Protein AF-A0AAN9ADZ7-F1 (afdb_monomer)

Nearest PDB structures (foldseek):
  4kmo-assembly1_B  TM=9.145E-01  e=1.854E-11  Thermochaetoides thermophila DSM 1495
  8dit-assembly1_B  TM=8.533E-01  e=4.816E-12  Thermochaetoides thermophila
  5buz-assembly2_E  TM=8.834E-01  e=2.121E-11  Thermochaetoides thermophila DSM 1495
  7zu0-assembly1_B  TM=8.297E-01  e=1.674E-06  Saccharomyces cerevisiae
  8qx8-assembly1_B  TM=7.585E-01  e=9.127E-05  Saccharomyces cerevisiae

Secondary structure (DSSP, 8-state):
-PPPPSS-HHHHHHHHHHHHTT-TT--HHHHHHHHHHTT-HHHHHHHHTT-S-HHHHHHHHHHTT-HHHHHHHHHHH--HHHHHHHHHHHHHHS-HHHHHHHHHT-HHHHHHHHHHHHHH-HHHHHHHHHHTT-HHHHHHHHHHHHTT---HHHHHHHHHHHHHHHHHTT-HHHHHHHHHHHHHHHHHHHHHHHHSS--TT--HHHHHHHHHHTT-HHHHHHHHHHTT--HHHHHHHHHHHHHHTT-HHHHHHHTT-S--SS---

Radius of gyration: 32.36 Å; Cα contacts (8 Å, |Δi|>4): 236; chains: 1; bounding box: 69×39×94 Å

Organism: Halocaridina rubra (NCBI:txid373956)

Mean predicted aligned error: 7.52 Å

InterPro domains:
  IPR006925 Vps16, C-terminal [PF04840] (26-265)
  IPR016534 Vacuolar protein sorting-associated protein 16 [PTHR12811] (5-265)
  IPR038132 Vps16, C-terminal domain superfamily [G3DSA:1.10.150.780] (146-244)

pLDDT: mean 91.11, std 7.46, range [36.72, 98.06]

Structure (mmCIF, N/CA/C/O backbone):
data_AF-A0AAN9ADZ7-F1
#
_entry.id   AF-A0AAN9ADZ7-F1
#
loop_
_atom_site.group_PDB
_atom_site.id
_atom_site.type_symbol
_atom_site.label_atom_id
_atom_site.label_alt_id
_atom_site.label_comp_id
_atom_site.label_asym_id
_atom_site.label_entity_id
_atom_site.label_seq_id
_atom_site.pdbx_PDB_ins_code
_atom_site.Cartn_x
_atom_site.Cartn_y
_atom_site.Cartn_z
_atom_site.occupancy
_atom_site.B_iso_or_equiv
_atom_site.auth_seq_id
_atom_site.auth_comp_id
_atom_site.auth_asym_id
_atom_site.auth_atom_id
_atom_site.pdbx_PDB_model_num
ATOM 1 N N . VAL A 1 1 ? -38.048 9.616 51.317 1.00 36.72 1 VAL A N 1
ATOM 2 C CA . VAL A 1 1 ? -36.624 9.532 50.920 1.00 36.72 1 VAL A CA 1
ATOM 3 C C . VAL A 1 1 ? -36.259 8.059 50.880 1.00 36.72 1 VAL A C 1
ATOM 5 O O . VAL A 1 1 ? -36.193 7.440 51.933 1.00 36.72 1 VAL A O 1
ATOM 8 N N . LEU A 1 2 ? -36.177 7.458 49.689 1.00 42.28 2 LEU A N 1
ATOM 9 C CA . LEU A 1 2 ? -35.734 6.067 49.550 1.00 42.28 2 LEU A CA 1
ATOM 10 C C . LEU A 1 2 ? -34.272 6.009 50.003 1.00 42.28 2 LEU A C 1
ATOM 12 O O . LEU A 1 2 ? -33.444 6.740 49.464 1.00 42.28 2 LEU A O 1
ATOM 16 N N . GLN A 1 3 ? -33.982 5.212 51.034 1.00 43.50 3 GLN A N 1
ATOM 17 C CA . GLN A 1 3 ? -32.617 5.010 51.516 1.00 43.50 3 GLN A CA 1
ATOM 18 C C . GLN A 1 3 ? -31.732 4.565 50.339 1.00 43.50 3 GLN A C 1
ATOM 20 O O . GLN A 1 3 ? -32.110 3.620 49.638 1.00 43.50 3 GLN A O 1
ATOM 25 N N . PRO A 1 4 ? -30.574 5.205 50.095 1.00 53.62 4 PRO A N 1
ATOM 26 C CA . PRO A 1 4 ? -29.613 4.665 49.151 1.00 53.62 4 PRO A CA 1
ATOM 27 C C . PRO A 1 4 ? -29.191 3.286 49.665 1.00 53.62 4 PRO A C 1
ATOM 29 O O . PRO A 1 4 ? -28.710 3.143 50.788 1.00 53.62 4 PRO A O 1
ATOM 32 N N . SER A 1 5 ? -29.451 2.256 48.862 1.00 57.94 5 SER A N 1
ATOM 33 C CA . SER A 1 5 ? -29.035 0.884 49.146 1.00 57.94 5 SER A CA 1
ATOM 34 C C . SER A 1 5 ? -27.545 0.860 49.508 1.00 57.94 5 SER A C 1
ATOM 36 O O . SER A 1 5 ? -26.724 1.266 48.693 1.00 57.94 5 SER A O 1
ATOM 38 N N . GLN A 1 6 ? -27.194 0.334 50.688 1.00 67.31 6 GLN A N 1
ATOM 39 C CA . GLN A 1 6 ? -25.802 0.137 51.141 1.00 67.31 6 GLN A CA 1
ATOM 40 C C . GLN A 1 6 ? -25.006 -0.867 50.282 1.00 67.31 6 GLN A C 1
ATOM 42 O O . GLN A 1 6 ? -23.801 -1.019 50.466 1.00 67.31 6 GLN A O 1
ATOM 47 N N . LYS A 1 7 ? -25.669 -1.577 49.362 1.00 78.25 7 LYS A N 1
ATOM 48 C CA . LYS A 1 7 ? -25.043 -2.555 48.463 1.00 78.25 7 LYS A CA 1
ATOM 49 C C . LYS A 1 7 ? -24.324 -1.874 47.301 1.00 78.25 7 LYS A C 1
ATOM 51 O O . LYS A 1 7 ? -24.859 -0.933 46.709 1.00 78.25 7 LYS A O 1
ATOM 56 N N . THR A 1 8 ? -23.160 -2.405 46.930 1.00 87.31 8 THR A N 1
ATOM 57 C CA . THR A 1 8 ? -22.392 -1.923 45.773 1.00 87.31 8 THR A CA 1
ATOM 58 C C . THR A 1 8 ? -23.125 -2.200 44.458 1.00 87.31 8 THR A C 1
ATOM 60 O O . THR A 1 8 ? -23.930 -3.130 44.357 1.00 87.31 8 THR A O 1
ATOM 63 N N . ASP A 1 9 ? -22.833 -1.412 43.421 1.00 87.75 9 ASP A N 1
ATOM 64 C CA . ASP A 1 9 ? -23.416 -1.582 42.082 1.00 87.75 9 ASP A CA 1
ATOM 65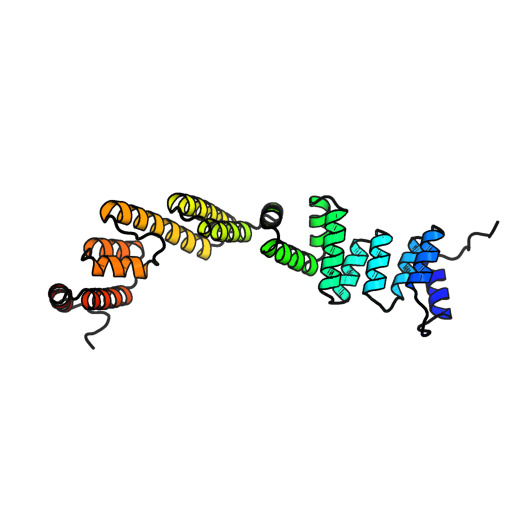 C C . ASP A 1 9 ? -23.181 -3.001 41.529 1.00 87.75 9 ASP A C 1
ATOM 67 O O . ASP A 1 9 ? -24.075 -3.597 40.933 1.00 87.75 9 ASP A O 1
ATOM 71 N N . GLU A 1 10 ? -22.022 -3.601 41.811 1.00 88.12 10 GLU A N 1
ATOM 72 C CA . GLU A 1 10 ? -21.712 -4.981 41.419 1.00 88.12 10 GLU A CA 1
ATOM 73 C C . GLU A 1 10 ? -22.562 -6.024 42.149 1.00 88.12 10 GLU A C 1
ATOM 75 O O . GLU A 1 10 ? -23.012 -6.993 41.535 1.00 88.12 10 GLU A O 1
ATOM 80 N N . GLN A 1 11 ? -22.804 -5.842 43.450 1.00 89.56 11 GLN A N 1
ATOM 81 C CA . GLN A 1 11 ? -23.669 -6.740 44.220 1.00 89.56 11 GLN A CA 1
ATOM 82 C C . GLN A 1 11 ? -25.102 -6.688 43.696 1.00 89.56 11 GLN A C 1
ATOM 84 O O . GLN A 1 11 ? -25.744 -7.722 43.535 1.00 89.56 11 GLN A O 1
ATOM 89 N N . ILE A 1 12 ? -25.585 -5.489 43.373 1.00 90.12 12 ILE A N 1
ATOM 90 C CA . ILE A 1 12 ? -26.930 -5.296 42.832 1.00 90.12 12 ILE A CA 1
ATOM 91 C C . ILE A 1 12 ? -27.044 -5.917 41.440 1.00 90.12 12 ILE A C 1
ATOM 93 O O . ILE A 1 12 ? -28.019 -6.618 41.177 1.00 90.12 12 ILE A O 1
ATOM 97 N N . ALA A 1 13 ? -26.045 -5.737 40.572 1.00 90.31 13 ALA A N 1
ATOM 98 C CA . ALA A 1 13 ? -26.021 -6.376 39.258 1.00 90.31 13 ALA A CA 1
ATOM 99 C C . ALA A 1 13 ? -26.055 -7.911 39.371 1.00 90.31 13 ALA A C 1
ATOM 101 O O . ALA A 1 13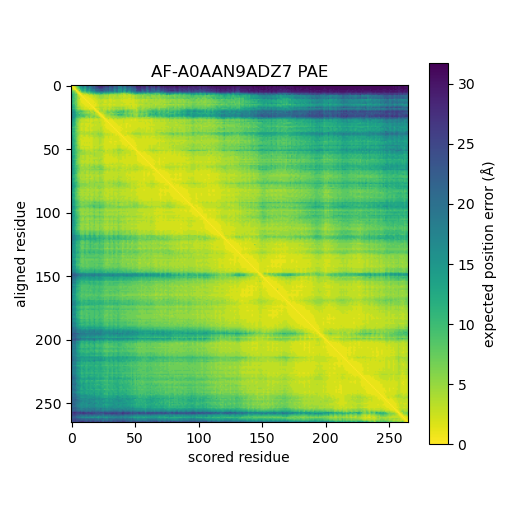 ? -26.828 -8.561 38.669 1.00 90.31 13 ALA A O 1
ATOM 102 N N . LYS A 1 14 ? -25.280 -8.492 40.300 1.00 90.31 14 LYS A N 1
ATOM 103 C CA . LYS A 1 14 ? -25.289 -9.940 40.571 1.00 90.31 14 LYS A CA 1
ATOM 104 C C . LYS A 1 14 ? -26.625 -10.431 41.120 1.00 90.31 14 LYS A C 1
ATOM 106 O O . LYS A 1 14 ? -27.082 -11.488 40.703 1.00 90.31 14 LYS A O 1
ATOM 111 N N . GLU A 1 15 ? -27.267 -9.691 42.022 1.00 91.38 15 GLU A N 1
ATOM 112 C CA . GLU A 1 15 ? -28.588 -10.058 42.551 1.00 91.38 15 GLU A CA 1
ATOM 113 C C . GLU A 1 15 ? -29.677 -9.996 41.478 1.00 91.38 15 GLU A C 1
ATOM 115 O O . GLU A 1 15 ? -30.538 -10.872 41.425 1.00 91.38 15 GLU A O 1
ATOM 120 N N . ILE A 1 16 ? -29.636 -8.978 40.614 1.00 88.88 16 ILE A N 1
ATOM 121 C CA . ILE A 1 16 ? -30.561 -8.852 39.485 1.00 88.88 16 ILE A CA 1
ATOM 122 C C . ILE A 1 16 ? -30.356 -10.024 38.523 1.00 88.88 16 ILE A C 1
ATOM 124 O O . ILE A 1 16 ? -31.322 -10.715 38.208 1.00 88.88 16 ILE A O 1
ATOM 128 N N . ASN A 1 17 ? -29.111 -10.309 38.133 1.00 90.44 17 ASN A N 1
ATOM 129 C CA . ASN A 1 17 ? -28.803 -11.455 37.280 1.00 90.44 17 ASN A CA 1
ATOM 130 C C . ASN A 1 17 ? -29.181 -12.792 37.940 1.00 90.44 17 ASN A C 1
ATOM 132 O O . ASN A 1 17 ? -29.742 -13.661 37.290 1.00 90.44 17 ASN A O 1
ATOM 136 N N . GLY A 1 18 ? -28.959 -12.956 39.246 1.00 89.12 18 GLY A N 1
ATOM 137 C CA . GLY A 1 18 ? -29.349 -14.167 39.972 1.00 89.12 18 GLY A CA 1
ATOM 138 C C . GLY A 1 18 ? -30.863 -14.401 40.005 1.00 89.12 18 GLY A C 1
ATOM 139 O O . GLY A 1 18 ? -31.302 -15.546 40.041 1.00 89.12 18 GLY A O 1
ATOM 140 N N . LYS A 1 19 ? -31.668 -13.331 39.968 1.00 89.19 19 LYS A N 1
ATOM 141 C CA . LYS A 1 19 ? -33.137 -13.416 39.935 1.00 89.19 19 LYS A CA 1
ATOM 142 C C . LYS A 1 19 ? -33.701 -13.579 38.528 1.00 89.19 19 LYS A C 1
ATOM 144 O O . LYS A 1 19 ? -34.692 -14.279 38.361 1.00 89.19 19 LYS A O 1
ATOM 149 N N . LEU A 1 20 ? -33.122 -12.892 37.544 1.00 87.62 20 LEU A N 1
ATOM 150 C CA . LEU A 1 20 ? -33.638 -12.856 36.174 1.00 87.62 20 LEU A CA 1
ATOM 151 C C . LEU A 1 20 ? -33.016 -13.937 35.283 1.00 87.62 20 LEU A C 1
ATOM 153 O O . LEU A 1 20 ? -33.683 -14.442 34.382 1.00 87.62 20 LEU A O 1
ATOM 157 N N . GLY A 1 21 ? -31.764 -14.313 35.537 1.00 84.75 21 GLY A N 1
ATOM 158 C CA . GLY A 1 21 ? -31.017 -15.324 34.795 1.00 84.75 21 GLY A CA 1
ATOM 159 C C . GLY A 1 21 ? -31.087 -15.115 33.282 1.00 84.75 21 GLY A C 1
ATOM 160 O O . GLY A 1 21 ? -30.977 -13.991 32.790 1.00 84.75 21 GLY A O 1
ATOM 161 N N . TYR A 1 22 ? -31.327 -16.214 32.564 1.00 81.25 22 TYR A N 1
ATOM 162 C CA . TYR A 1 22 ? -31.553 -16.254 31.115 1.00 81.25 22 TYR A CA 1
ATOM 163 C C . TYR A 1 22 ? -33.040 -16.396 30.765 1.00 81.25 22 TYR A C 1
ATOM 165 O O . TYR A 1 22 ? -33.403 -17.112 29.832 1.00 81.25 22 TYR A O 1
ATOM 173 N N . THR A 1 23 ? -33.923 -15.769 31.547 1.00 83.62 23 THR A N 1
ATOM 174 C CA . THR A 1 23 ? -35.367 -15.869 31.306 1.00 83.62 23 THR A CA 1
ATOM 175 C C . THR A 1 23 ? -35.714 -15.306 29.917 1.00 83.62 23 THR A C 1
ATOM 177 O O . THR A 1 23 ? -35.376 -14.151 29.632 1.00 83.62 23 THR A O 1
ATOM 180 N N . PRO A 1 24 ? -36.392 -16.079 29.043 1.00 77.75 24 PRO A N 1
ATOM 181 C CA . PRO A 1 24 ? -36.755 -15.629 27.702 1.00 77.75 24 PRO A CA 1
ATOM 182 C C . PRO A 1 24 ? -37.585 -14.340 27.730 1.00 77.75 24 PRO A C 1
ATOM 184 O O . PRO A 1 24 ? -38.531 -14.218 28.505 1.00 77.75 24 PRO A O 1
ATOM 187 N N . GLY A 1 25 ? -37.242 -13.383 26.866 1.00 81.44 25 GLY A N 1
ATOM 188 C CA . GLY A 1 25 ? -37.949 -12.102 26.740 1.00 81.44 25 GLY A CA 1
ATOM 189 C C . GLY A 1 25 ? -37.452 -10.988 27.666 1.00 81.44 25 GLY A C 1
ATOM 190 O O . GLY A 1 25 ? -37.890 -9.849 27.518 1.00 81.44 25 GLY A O 1
ATOM 191 N N . ILE A 1 26 ? -36.518 -11.270 28.579 1.00 83.88 26 ILE A N 1
ATOM 192 C CA . ILE A 1 26 ? -35.887 -10.237 29.404 1.00 83.88 26 ILE A CA 1
ATOM 193 C C . ILE A 1 26 ? -34.694 -9.634 28.661 1.00 83.88 26 ILE A C 1
ATOM 195 O O . ILE A 1 26 ? -33.809 -10.340 28.187 1.00 83.88 26 ILE A O 1
ATOM 199 N N . SER A 1 27 ? -34.681 -8.306 28.579 1.00 89.19 27 SER A N 1
ATOM 200 C CA . SER A 1 27 ? -33.648 -7.505 27.926 1.00 89.19 27 SER A CA 1
ATOM 201 C C . SER A 1 27 ? -32.841 -6.772 28.997 1.00 89.19 27 SER A C 1
ATOM 203 O O . SER A 1 27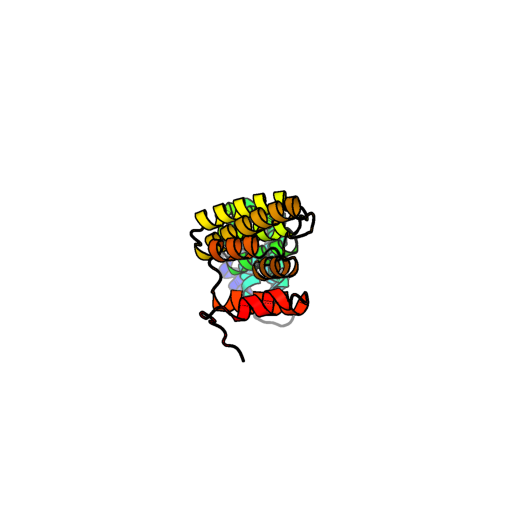 ? -33.353 -5.860 29.655 1.00 89.19 27 SER A O 1
ATOM 205 N N . TYR A 1 28 ? -31.576 -7.156 29.189 1.00 91.81 28 TYR A N 1
ATOM 206 C CA . TYR A 1 28 ? -30.696 -6.482 30.153 1.00 91.81 28 TYR A CA 1
ATOM 207 C C . TYR A 1 28 ? -30.406 -5.042 29.721 1.00 91.81 28 TYR A C 1
ATOM 209 O O . TYR A 1 28 ? -30.188 -4.180 30.572 1.00 91.81 28 TYR A O 1
ATOM 217 N N . THR A 1 29 ? -30.515 -4.753 28.421 1.00 91.44 29 THR A N 1
ATOM 218 C CA . THR A 1 29 ? -30.498 -3.399 27.858 1.00 91.44 29 THR A CA 1
ATOM 219 C C . THR A 1 29 ? -31.530 -2.473 28.501 1.00 91.44 29 THR A C 1
ATOM 221 O O . THR A 1 29 ? -31.191 -1.352 28.877 1.00 91.44 29 THR A O 1
ATOM 224 N N . ASP A 1 30 ? -32.776 -2.915 28.684 1.00 91.00 30 ASP A N 1
ATOM 225 C CA . ASP A 1 30 ? -33.833 -2.058 29.243 1.00 91.00 30 ASP A CA 1
ATOM 226 C C . ASP A 1 30 ? -33.584 -1.746 30.720 1.00 91.00 30 ASP A C 1
ATOM 228 O O . ASP A 1 30 ? -33.782 -0.616 31.181 1.00 91.00 30 ASP A O 1
ATOM 232 N N . ILE A 1 31 ? -33.069 -2.736 31.449 1.00 91.75 31 ILE A N 1
ATOM 233 C CA . ILE A 1 31 ? -32.704 -2.610 32.860 1.00 91.75 31 ILE A CA 1
ATOM 234 C C . ILE A 1 31 ? -31.498 -1.674 33.009 1.00 91.75 31 ILE A C 1
ATOM 236 O O . ILE A 1 31 ? -31.525 -0.769 33.846 1.00 91.75 31 ILE A O 1
ATOM 240 N N . ALA A 1 32 ? -30.473 -1.833 32.166 1.00 92.75 32 ALA A N 1
ATOM 241 C CA . ALA A 1 32 ? -29.299 -0.965 32.136 1.00 92.75 32 ALA A CA 1
ATOM 242 C C . ALA A 1 32 ? -29.679 0.486 31.798 1.00 92.75 32 ALA A C 1
ATOM 244 O O . ALA A 1 32 ? -29.285 1.405 32.513 1.00 92.75 32 ALA A O 1
ATOM 245 N N . ASN A 1 33 ? -30.535 0.701 30.793 1.00 91.25 33 ASN A N 1
ATOM 246 C CA . ASN A 1 33 ? -31.044 2.030 30.438 1.00 91.25 33 ASN A CA 1
ATOM 247 C C . ASN A 1 33 ? -31.821 2.677 31.594 1.00 91.25 33 ASN A C 1
ATOM 249 O O . ASN A 1 33 ? -31.762 3.891 31.797 1.00 91.25 33 ASN A O 1
ATOM 253 N N . ARG A 1 34 ? -32.571 1.886 32.376 1.00 92.38 34 ARG A N 1
ATOM 254 C CA . ARG A 1 34 ? -33.273 2.408 33.554 1.00 92.38 34 ARG A CA 1
ATOM 255 C C . ARG A 1 34 ? -32.308 2.764 34.685 1.00 92.38 34 ARG A C 1
ATOM 257 O O . ARG A 1 34 ? -32.541 3.771 35.352 1.00 92.38 34 ARG A O 1
ATOM 264 N N . ALA A 1 35 ? -31.251 1.977 34.884 1.00 91.75 35 ALA A N 1
ATOM 265 C CA . ALA A 1 35 ? -30.198 2.266 35.857 1.00 91.75 35 ALA A CA 1
ATOM 266 C C . ALA A 1 35 ? -29.434 3.554 35.503 1.00 91.75 35 ALA A C 1
ATOM 268 O O . ALA A 1 35 ? -29.214 4.390 36.379 1.00 91.75 35 ALA A O 1
ATOM 269 N N . ASP A 1 36 ? -29.127 3.758 34.222 1.00 91.88 36 ASP A N 1
ATOM 270 C CA . ASP A 1 36 ? -28.482 4.975 33.722 1.00 91.88 36 ASP A CA 1
ATOM 271 C C . ASP A 1 36 ? -29.354 6.223 33.930 1.00 91.88 36 ASP A C 1
ATOM 273 O O . ASP A 1 36 ? -28.917 7.201 34.534 1.00 91.88 36 ASP A O 1
ATOM 277 N N . ARG A 1 37 ? -30.649 6.153 33.584 1.00 92.38 37 ARG A N 1
ATOM 278 C CA . ARG A 1 37 ? -31.622 7.236 33.857 1.00 92.38 37 ARG A CA 1
ATOM 279 C C . ARG A 1 37 ? -31.784 7.558 35.344 1.00 92.38 37 ARG A C 1
ATOM 281 O O . ARG A 1 37 ? -32.239 8.646 35.684 1.00 92.38 37 ARG A O 1
ATOM 288 N N . ALA A 1 38 ? -31.457 6.615 36.224 1.00 91.38 38 ALA A N 1
ATOM 289 C CA . ALA A 1 38 ? -31.439 6.816 37.669 1.00 91.38 38 ALA A CA 1
ATOM 290 C C . ALA A 1 38 ? -30.093 7.372 38.185 1.00 91.38 38 ALA A C 1
ATOM 292 O O . ALA A 1 38 ? -29.898 7.456 39.396 1.00 91.38 38 ALA A O 1
ATOM 293 N N . GLY A 1 39 ? -29.159 7.720 37.292 1.00 88.88 39 GLY A N 1
ATOM 294 C CA . GLY A 1 39 ? -27.826 8.230 37.616 1.00 88.88 39 GLY A CA 1
ATOM 295 C C . GLY A 1 39 ? -26.822 7.152 38.034 1.00 88.88 39 GLY A C 1
ATOM 296 O O . GLY A 1 39 ? -25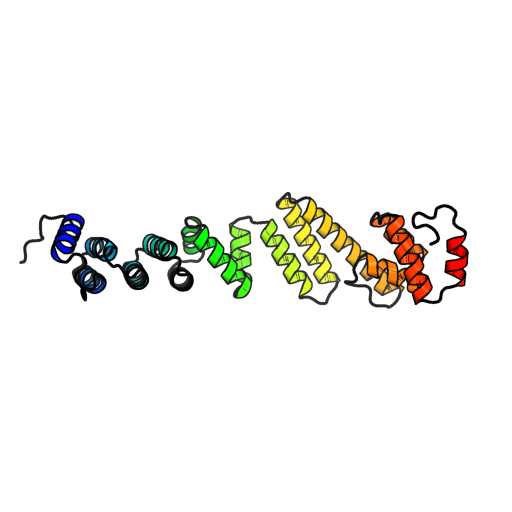.708 7.477 38.443 1.00 88.88 39 GLY A O 1
ATOM 297 N N . ARG A 1 40 ? -27.177 5.862 37.944 1.00 91.00 40 ARG A N 1
ATOM 298 C CA . ARG A 1 40 ? -26.308 4.741 38.339 1.00 91.00 40 ARG A CA 1
ATOM 299 C C . ARG A 1 40 ? -25.596 4.153 37.130 1.00 91.00 40 ARG A C 1
ATOM 301 O O . ARG A 1 40 ? -25.859 3.026 36.710 1.00 91.00 40 ARG A O 1
ATOM 308 N N . LYS A 1 41 ? -24.669 4.936 36.584 1.00 90.31 41 LYS A N 1
ATOM 309 C CA . LYS A 1 41 ? -23.898 4.582 35.389 1.00 90.31 41 LYS A CA 1
ATOM 310 C C . LYS A 1 41 ? -23.100 3.282 35.557 1.00 90.31 41 LYS A C 1
ATOM 312 O O . LYS A 1 41 ? -23.160 2.414 34.697 1.00 90.31 41 LYS A O 1
ATOM 317 N N . GLN A 1 42 ? -22.404 3.109 36.683 1.00 90.31 42 GLN A N 1
ATOM 318 C CA . GLN A 1 42 ? -21.585 1.913 36.934 1.00 90.31 42 GLN A CA 1
ATOM 319 C C . GLN A 1 42 ? -22.437 0.640 37.037 1.00 90.31 42 GLN A C 1
ATOM 321 O O . GLN A 1 42 ? -22.096 -0.388 36.455 1.00 90.31 42 GLN A O 1
ATOM 326 N N . LEU A 1 43 ? -23.604 0.722 37.682 1.00 91.94 43 LEU A N 1
ATOM 327 C CA . LEU A 1 43 ? -24.597 -0.350 37.656 1.00 91.94 43 LEU A CA 1
ATOM 328 C C . LEU A 1 43 ? -25.057 -0.682 36.228 1.00 91.94 43 LEU A C 1
ATOM 330 O O . LEU A 1 43 ? -25.149 -1.860 35.891 1.00 91.94 43 LEU A O 1
ATOM 334 N N . ALA A 1 44 ? -25.324 0.321 35.386 1.00 93.31 44 ALA A N 1
ATOM 335 C CA . ALA A 1 44 ? -25.720 0.101 33.993 1.00 93.31 44 ALA A CA 1
ATOM 336 C C . ALA A 1 44 ? -24.634 -0.648 33.197 1.00 93.31 44 ALA A C 1
ATOM 338 O O . ALA A 1 44 ? -24.946 -1.610 32.494 1.00 93.31 44 ALA A O 1
ATOM 339 N N . VAL A 1 45 ? -23.361 -0.274 33.381 1.00 92.56 45 VAL A N 1
ATOM 340 C CA . VAL A 1 45 ? -22.207 -0.955 32.767 1.00 92.56 45 VAL A CA 1
ATOM 341 C C . VAL A 1 45 ? -22.089 -2.404 33.241 1.00 92.56 45 VAL A C 1
ATOM 343 O O . VAL A 1 45 ? -21.806 -3.282 32.439 1.00 92.56 45 VAL A O 1
ATOM 346 N N . LYS A 1 46 ? -22.345 -2.703 34.517 1.00 92.81 46 LYS A N 1
ATOM 347 C CA . LYS A 1 46 ? -22.302 -4.091 35.016 1.00 92.81 46 LYS A CA 1
ATOM 348 C C . LYS A 1 46 ? -23.503 -4.921 34.565 1.00 92.81 46 LYS A C 1
ATOM 350 O O . LYS A 1 46 ? -23.375 -6.118 34.348 1.00 92.81 46 LYS A O 1
ATOM 355 N N . LEU A 1 47 ? -24.675 -4.306 34.416 1.00 92.44 47 LEU A N 1
ATOM 356 C CA . LEU A 1 47 ? -25.883 -4.994 33.953 1.00 92.44 47 LEU A CA 1
ATOM 357 C C . LEU A 1 47 ? -25.796 -5.392 32.479 1.00 92.44 47 LEU A C 1
ATOM 359 O O . LEU A 1 47 ? -26.252 -6.475 32.120 1.00 92.44 47 LEU A O 1
ATOM 363 N N . ILE A 1 48 ? -25.195 -4.549 31.636 1.00 94.00 48 ILE A N 1
ATOM 364 C CA . ILE A 1 48 ? -25.085 -4.834 30.202 1.00 94.00 48 ILE A CA 1
ATOM 365 C C . ILE A 1 48 ? -24.118 -5.987 29.893 1.00 94.00 48 ILE A C 1
ATOM 367 O O . ILE A 1 48 ? -24.176 -6.570 28.813 1.00 94.00 48 ILE A O 1
ATOM 371 N N . GLU A 1 49 ? -23.252 -6.373 30.835 1.0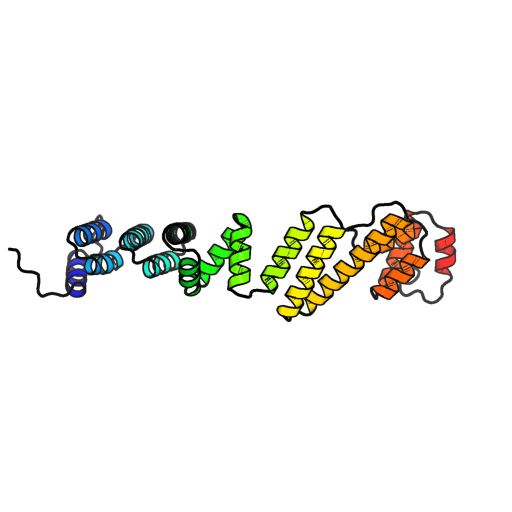0 90.50 49 GLU A N 1
ATOM 372 C CA . GLU A 1 49 ? -22.390 -7.556 30.695 1.00 90.50 49 GLU A CA 1
ATOM 373 C C . GLU A 1 49 ? -23.189 -8.862 30.580 1.00 90.50 49 GLU A C 1
ATOM 375 O O . GLU A 1 49 ? -22.688 -9.819 29.994 1.00 90.50 49 GLU A O 1
ATO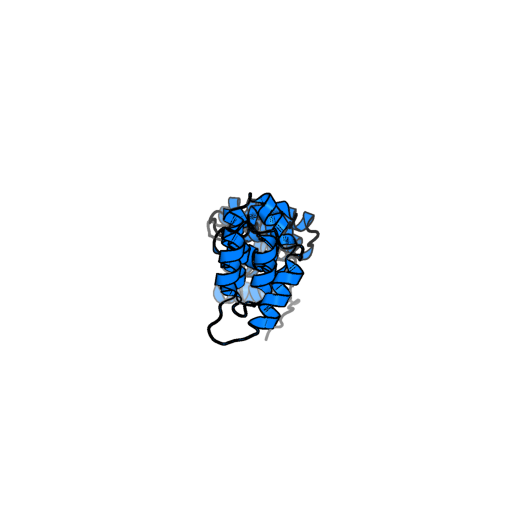M 380 N N . TYR A 1 50 ? -24.427 -8.890 31.090 1.00 90.50 50 TYR A N 1
ATOM 381 C CA . TYR A 1 50 ? -25.317 -10.054 31.039 1.00 90.50 50 TYR A CA 1
ATOM 382 C C . TYR A 1 50 ? -26.209 -10.095 29.786 1.00 90.50 50 TYR A C 1
ATOM 384 O O . TYR A 1 50 ? -26.915 -11.079 29.564 1.00 90.50 50 TYR A O 1
ATOM 392 N N . GLU A 1 51 ? -26.189 -9.055 28.947 1.00 90.81 51 GLU A N 1
ATOM 393 C CA . GLU A 1 51 ? -26.924 -9.056 27.682 1.00 90.81 51 GLU A CA 1
ATOM 394 C C . GLU A 1 51 ? -26.263 -10.017 26.681 1.00 90.81 51 GLU A C 1
ATOM 396 O O . GLU A 1 51 ? -25.076 -9.909 26.380 1.00 90.81 51 GLU A O 1
ATOM 401 N N . CYS A 1 52 ? -27.043 -10.957 26.138 1.00 86.06 52 CYS A N 1
ATOM 402 C CA . CYS A 1 52 ? -26.540 -11.965 25.199 1.00 86.06 52 CYS A CA 1
ATOM 403 C C . CYS A 1 52 ? -26.301 -11.389 23.794 1.00 86.06 52 CYS A C 1
ATOM 405 O O . CYS A 1 52 ? -25.506 -11.919 23.019 1.00 86.06 52 CYS A O 1
ATOM 407 N N . ARG A 1 53 ? -27.008 -10.310 23.438 1.00 90.06 53 ARG A N 1
ATOM 408 C CA . ARG A 1 53 ? -26.919 -9.669 22.122 1.00 90.06 53 ARG A CA 1
ATOM 409 C C . ARG A 1 53 ? -25.764 -8.669 22.096 1.00 90.06 53 ARG A C 1
ATOM 411 O O . ARG A 1 53 ? -25.897 -7.552 22.593 1.00 90.06 53 ARG A O 1
ATOM 418 N N . ALA A 1 54 ? -24.661 -9.036 21.443 1.00 90.75 54 ALA A N 1
ATOM 419 C CA . ALA A 1 54 ? -23.463 -8.195 21.349 1.00 90.75 54 ALA A CA 1
ATOM 420 C C . ALA A 1 54 ? -23.743 -6.789 20.784 1.00 90.75 54 ALA A C 1
ATOM 422 O O . ALA A 1 54 ? -23.248 -5.802 21.322 1.00 90.75 54 ALA A O 1
ATOM 423 N N . LYS A 1 55 ? -24.592 -6.678 19.751 1.00 93.31 55 LYS A N 1
ATOM 424 C CA . LYS A 1 55 ? -24.991 -5.385 19.170 1.00 93.31 55 LYS A CA 1
ATOM 425 C C . LYS A 1 55 ? -25.626 -4.455 20.205 1.00 93.31 55 LYS A C 1
ATOM 427 O O . LYS A 1 55 ? -25.216 -3.307 20.331 1.00 93.31 55 LYS A O 1
ATOM 432 N N . GLU A 1 56 ? -26.593 -4.954 20.970 1.00 92.19 56 GLU A N 1
ATOM 433 C CA . GLU A 1 56 ? -27.270 -4.169 22.009 1.00 92.19 56 GLU A CA 1
ATOM 434 C C . GLU A 1 56 ? -26.306 -3.772 23.127 1.00 92.19 56 GLU A C 1
ATOM 436 O O . GLU A 1 56 ? -26.294 -2.619 23.563 1.00 92.19 56 GLU A O 1
ATOM 441 N N . GLN A 1 57 ? -25.442 -4.705 23.533 1.00 93.19 57 GLN A N 1
ATOM 442 C CA . GLN A 1 57 ? -24.409 -4.447 24.525 1.00 93.19 57 GLN A CA 1
ATOM 443 C C . GLN A 1 57 ? -23.482 -3.306 24.092 1.00 93.19 57 GLN A C 1
ATOM 445 O O . GLN A 1 57 ? -23.274 -2.355 24.846 1.00 93.19 57 GLN A O 1
ATOM 450 N N . VAL A 1 58 ? -22.961 -3.372 22.868 1.00 94.44 58 VAL A N 1
ATOM 451 C CA . VAL A 1 58 ? -22.072 -2.353 22.302 1.00 94.44 58 VAL A CA 1
ATOM 452 C C . VAL A 1 58 ? -22.778 -0.998 22.201 1.00 94.44 58 VAL A C 1
ATOM 454 O O . VAL A 1 58 ? -22.240 -0.003 22.680 1.00 94.44 58 VAL A O 1
ATOM 457 N N . LEU A 1 59 ? -24.006 -0.949 21.673 1.00 92.19 59 LEU A N 1
ATOM 458 C CA . LEU A 1 59 ? -24.768 0.299 21.525 1.00 92.19 59 LEU A CA 1
ATOM 459 C C . LEU A 1 59 ? -25.081 0.985 22.865 1.00 92.19 59 LEU A C 1
ATOM 461 O O . LEU A 1 59 ? -25.143 2.215 22.940 1.00 92.19 59 LEU A O 1
ATOM 465 N N . VAL A 1 60 ? -25.325 0.217 23.930 1.00 92.62 60 VAL A N 1
ATOM 466 C CA . VAL A 1 60 ? -25.498 0.777 25.279 1.00 92.62 60 VAL A CA 1
ATOM 467 C C . VAL A 1 60 ? -24.163 1.268 25.828 1.00 92.62 60 VAL A C 1
ATOM 469 O O . VAL A 1 60 ? -24.098 2.399 26.298 1.00 92.62 60 VAL A O 1
ATOM 472 N N . LEU A 1 61 ? -23.088 0.481 25.720 1.00 93.81 61 LEU A N 1
ATOM 473 C CA . LEU A 1 61 ? -21.757 0.884 26.193 1.00 93.81 61 LEU A CA 1
ATOM 474 C C . LEU A 1 61 ? -21.272 2.183 25.531 1.00 93.81 61 LEU A C 1
ATOM 476 O O . LEU A 1 61 ? -20.744 3.053 26.221 1.00 93.81 61 LEU A O 1
ATOM 480 N N . MET A 1 62 ? -21.514 2.355 24.228 1.00 91.75 62 MET A N 1
ATOM 481 C CA . MET A 1 62 ? -21.205 3.596 23.506 1.00 91.75 62 MET A CA 1
ATOM 482 C C . MET A 1 62 ? -21.984 4.793 24.061 1.00 91.75 62 MET A C 1
ATOM 484 O O . MET A 1 62 ? -21.395 5.836 24.324 1.00 91.75 62 MET A O 1
ATOM 488 N N . ARG A 1 63 ? -23.292 4.640 24.319 1.00 90.06 63 ARG A N 1
ATOM 489 C CA . ARG A 1 63 ? -24.119 5.698 24.936 1.00 90.06 63 ARG A CA 1
ATOM 490 C C . ARG A 1 63 ? -23.676 6.045 26.353 1.00 90.06 63 ARG A C 1
ATOM 492 O O . ARG A 1 63 ? -23.729 7.208 26.739 1.00 90.06 63 ARG A O 1
ATOM 499 N N . LEU A 1 64 ? -23.212 5.053 27.109 1.00 90.38 64 LEU A N 1
ATOM 500 C CA . LEU A 1 64 ? -22.616 5.256 28.426 1.00 90.38 64 LEU A CA 1
ATOM 501 C C . LEU A 1 64 ? -21.203 5.862 28.328 1.00 90.38 64 LEU A C 1
ATOM 503 O O . LEU A 1 64 ? -20.597 6.136 29.353 1.00 90.38 64 LEU A O 1
ATOM 507 N N . GLY A 1 65 ? -20.635 6.105 27.146 1.00 88.62 65 GLY A N 1
ATOM 508 C CA . GLY A 1 65 ? -19.278 6.646 27.005 1.00 88.62 65 GLY A CA 1
ATOM 509 C C . GLY A 1 65 ? -18.173 5.672 27.429 1.00 88.62 65 GLY A C 1
ATOM 510 O O . GLY A 1 65 ? -17.039 6.088 27.646 1.00 88.62 65 GLY A O 1
ATOM 511 N N . GLU A 1 66 ? -18.479 4.377 27.544 1.00 92.06 66 GLU A N 1
ATOM 512 C CA . GLU A 1 66 ? -17.510 3.307 27.813 1.00 92.06 66 GLU A CA 1
ATOM 513 C C . GLU A 1 66 ? -16.860 2.834 26.502 1.00 92.06 66 GLU A C 1
ATOM 515 O O . GLU A 1 66 ? -16.892 1.654 26.143 1.00 92.06 66 GLU A O 1
ATOM 520 N N . SER A 1 67 ? -16.284 3.782 25.760 1.00 91.56 67 SER A N 1
ATOM 521 C CA . SER A 1 67 ? -15.734 3.605 24.411 1.00 91.56 67 SER A CA 1
ATOM 522 C C . SER A 1 67 ? -14.735 2.442 24.266 1.00 91.56 67 SER A C 1
ATOM 524 O O . SER A 1 67 ? -14.926 1.613 23.369 1.00 91.56 67 SER A O 1
ATOM 526 N N . PRO A 1 68 ? -13.713 2.288 25.139 1.00 92.50 68 PRO A N 1
ATOM 527 C CA . PRO A 1 68 ? -12.762 1.179 25.024 1.00 92.50 68 PRO A CA 1
ATOM 528 C C . PRO A 1 68 ? -13.430 -0.183 25.254 1.00 92.50 68 PRO A C 1
ATOM 530 O O . PRO A 1 68 ? -13.096 -1.179 24.609 1.00 92.50 68 PRO A O 1
ATOM 533 N N . THR A 1 69 ? -14.398 -0.234 26.172 1.00 92.88 69 THR A N 1
ATOM 534 C CA . THR A 1 69 ? -15.150 -1.450 26.492 1.00 92.88 69 THR A CA 1
ATOM 535 C C . THR A 1 69 ? -16.085 -1.819 25.345 1.00 92.88 69 THR A C 1
ATOM 537 O O . THR A 1 69 ? -16.135 -2.985 24.957 1.00 92.88 69 THR A O 1
ATOM 540 N N . ALA A 1 70 ? -16.769 -0.837 24.750 1.00 94.69 70 ALA A N 1
ATOM 541 C CA . ALA A 1 70 ? -17.609 -1.033 23.572 1.00 94.69 70 ALA A CA 1
ATOM 542 C C . ALA A 1 70 ? -16.810 -1.621 22.400 1.00 94.69 70 ALA A C 1
ATOM 544 O O . ALA A 1 70 ? -17.216 -2.635 21.832 1.00 94.69 70 ALA A O 1
ATOM 545 N N . LEU A 1 71 ? -15.637 -1.052 22.093 1.00 95.38 71 LEU A N 1
ATOM 546 C CA . LEU A 1 71 ? -14.766 -1.559 21.031 1.00 95.38 71 LEU A CA 1
ATOM 547 C C . LEU A 1 71 ? -14.285 -2.985 21.322 1.00 95.38 71 LEU A C 1
ATOM 549 O O . LEU A 1 71 ? -14.332 -3.848 20.446 1.00 95.38 71 LEU A O 1
ATOM 553 N N . ARG A 1 72 ? -13.897 -3.277 22.569 1.00 95.19 72 ARG A N 1
ATOM 554 C CA . ARG A 1 72 ? -13.507 -4.631 22.987 1.00 95.19 72 ARG A CA 1
ATOM 555 C C . ARG A 1 72 ? -14.635 -5.645 22.789 1.00 95.19 72 ARG A C 1
ATOM 557 O O . ARG A 1 72 ? -14.376 -6.747 22.313 1.00 95.19 72 ARG A O 1
ATOM 564 N N . ARG A 1 73 ? -15.875 -5.291 23.144 1.00 93.38 73 ARG A N 1
ATOM 565 C CA . ARG A 1 73 ? -17.046 -6.167 22.962 1.00 93.38 73 ARG A CA 1
ATOM 566 C C . ARG A 1 73 ? -17.392 -6.359 21.486 1.00 93.38 73 ARG A C 1
ATOM 568 O O . ARG A 1 73 ? -17.661 -7.487 21.082 1.00 93.38 73 ARG A O 1
ATOM 575 N N . ALA A 1 74 ? -17.301 -5.305 20.676 1.00 95.81 74 ALA A N 1
ATOM 576 C CA . ALA A 1 74 ? -17.473 -5.411 19.230 1.00 95.81 74 ALA A CA 1
ATOM 577 C C . ALA A 1 74 ? -16.437 -6.365 18.615 1.00 95.81 74 ALA A C 1
ATOM 579 O O . ALA A 1 74 ? -16.804 -7.276 17.879 1.00 95.81 74 ALA A O 1
ATOM 580 N N . LEU A 1 75 ? -15.164 -6.252 19.001 1.00 95.25 75 LEU A N 1
ATOM 581 C CA . LEU A 1 75 ? -14.110 -7.167 18.551 1.00 95.25 75 LEU A CA 1
ATOM 582 C C . LEU A 1 75 ? -14.366 -8.622 18.969 1.00 95.25 75 LEU A C 1
ATOM 584 O O . LEU A 1 75 ? -14.187 -9.528 18.161 1.00 95.25 75 LEU A O 1
ATOM 588 N N . GLN A 1 76 ? -14.821 -8.853 20.205 1.00 93.81 76 GLN A N 1
ATOM 589 C CA . GLN A 1 76 ? -15.175 -10.194 20.693 1.00 93.81 76 GLN A CA 1
ATOM 590 C C . GLN A 1 76 ? -16.357 -10.814 19.942 1.00 93.81 76 GLN A C 1
ATOM 592 O O . GLN A 1 76 ? -16.440 -12.036 19.855 1.00 93.81 76 GLN A O 1
ATOM 597 N N . SER A 1 77 ? -17.262 -9.992 19.405 1.00 94.19 77 SER A N 1
ATOM 598 C CA . SER A 1 77 ? -18.405 -10.481 18.630 1.00 94.19 77 SER A CA 1
ATOM 599 C C . SER A 1 77 ? -18.009 -11.057 17.266 1.00 94.19 77 SER A C 1
ATOM 601 O O . SER A 1 77 ? -18.759 -11.850 16.707 1.00 94.19 77 SER A O 1
ATOM 603 N N . GLY A 1 78 ? -16.851 -10.654 16.724 1.00 92.19 78 GLY A N 1
ATOM 604 C CA . GLY A 1 78 ? -16.417 -11.005 15.369 1.00 92.19 78 GLY A CA 1
ATOM 605 C C . GLY A 1 78 ? -17.233 -10.348 14.246 1.00 92.19 78 GLY A C 1
ATOM 606 O O . GLY A 1 78 ? -16.906 -10.531 13.074 1.00 92.19 78 GLY A O 1
ATOM 607 N N . ASP A 1 79 ? -18.266 -9.572 14.578 1.00 94.56 79 ASP A N 1
ATOM 608 C CA . ASP A 1 79 ? -19.092 -8.852 13.616 1.00 94.56 79 ASP A CA 1
ATOM 609 C C . ASP A 1 79 ? -18.340 -7.614 13.107 1.00 94.56 79 ASP A C 1
ATOM 611 O O . ASP A 1 79 ? -18.104 -6.645 13.833 1.00 94.56 79 ASP A O 1
ATOM 615 N N . THR A 1 80 ? -17.938 -7.666 11.838 1.00 93.31 80 THR A N 1
ATOM 616 C CA . THR A 1 80 ? -17.147 -6.605 11.206 1.00 93.31 80 THR A CA 1
ATOM 617 C C . THR A 1 80 ? -17.957 -5.317 11.038 1.00 93.31 80 THR A C 1
ATOM 619 O O . THR A 1 80 ? -17.409 -4.233 11.243 1.00 93.31 80 THR A O 1
ATOM 622 N N . ASP A 1 81 ? -19.260 -5.416 10.767 1.00 93.75 81 ASP A N 1
ATOM 623 C CA . ASP A 1 81 ? -20.136 -4.248 10.635 1.00 93.75 81 ASP A CA 1
ATOM 624 C C . ASP A 1 81 ? -20.297 -3.548 11.986 1.00 93.75 81 ASP A C 1
ATOM 626 O O . ASP A 1 81 ? -20.257 -2.316 12.076 1.00 93.75 81 ASP A O 1
ATOM 630 N N . LEU A 1 82 ? -20.412 -4.326 13.067 1.00 95.00 82 LEU A N 1
ATOM 631 C CA . LEU A 1 82 ? -20.462 -3.780 14.419 1.00 95.00 82 LEU A CA 1
ATOM 632 C C . LEU A 1 82 ? -19.147 -3.082 14.794 1.00 95.00 82 LEU A C 1
ATOM 634 O O . LEU A 1 82 ? -19.181 -1.998 15.374 1.00 95.00 82 LEU A O 1
ATOM 638 N N . ILE A 1 83 ? -17.995 -3.655 14.431 1.00 95.69 83 ILE A N 1
ATOM 639 C CA . ILE A 1 83 ? -16.686 -3.021 14.656 1.00 95.69 83 ILE A CA 1
ATOM 640 C C . ILE A 1 83 ? -16.593 -1.689 13.901 1.00 95.69 83 ILE A C 1
ATOM 642 O O . ILE A 1 83 ? -16.226 -0.682 14.507 1.00 95.69 83 ILE A O 1
ATOM 646 N N . TYR A 1 84 ? -16.969 -1.648 12.618 1.00 94.75 84 TYR A N 1
ATOM 647 C CA . TYR A 1 84 ? -16.974 -0.404 11.842 1.00 94.75 84 TYR A CA 1
ATOM 648 C C . TYR A 1 84 ? -17.942 0.637 12.406 1.00 94.75 84 TYR A C 1
ATOM 650 O O . TYR A 1 84 ? -17.594 1.814 12.471 1.00 94.75 84 TYR A O 1
ATOM 658 N N . THR A 1 85 ? -19.108 0.209 12.894 1.00 94.25 85 THR A N 1
ATOM 659 C CA . THR A 1 85 ? -20.075 1.094 13.562 1.00 94.25 85 THR A CA 1
ATOM 660 C C . THR A 1 85 ? -19.460 1.768 14.792 1.00 94.25 85 THR A C 1
ATOM 662 O O . THR A 1 85 ? -19.629 2.971 14.993 1.00 94.25 85 THR A O 1
ATOM 665 N N . VAL A 1 86 ? -18.715 1.015 15.612 1.00 95.56 86 VAL A N 1
ATOM 666 C CA . VAL A 1 86 ? -18.006 1.584 16.769 1.00 95.56 86 VAL A CA 1
ATOM 667 C C . VAL A 1 86 ? -16.896 2.525 16.314 1.00 95.56 86 VAL A C 1
ATOM 669 O O . VAL A 1 86 ? -16.797 3.631 16.836 1.00 95.56 86 VAL A O 1
ATOM 672 N N . LEU A 1 87 ? -16.077 2.116 15.344 1.00 94.50 87 LEU A N 1
ATOM 673 C CA . LEU A 1 87 ? -14.967 2.928 14.842 1.00 94.50 87 LEU A CA 1
ATOM 674 C C . LEU A 1 87 ? -15.437 4.275 14.284 1.00 94.50 87 LEU A C 1
ATOM 676 O O . LEU A 1 87 ? -14.852 5.301 14.625 1.00 94.50 87 LEU A O 1
ATOM 680 N N . ASP A 1 88 ? -16.503 4.290 13.483 1.00 93.00 88 ASP A N 1
ATOM 681 C CA . ASP A 1 88 ? -17.034 5.533 12.921 1.00 93.00 88 ASP A CA 1
ATOM 682 C C . ASP A 1 88 ? -17.607 6.449 14.009 1.00 93.00 88 ASP A C 1
ATOM 684 O O . ASP A 1 88 ? -17.326 7.647 14.021 1.00 93.00 88 ASP A O 1
ATOM 688 N N . HIS A 1 89 ? -18.318 5.892 14.993 1.00 93.50 89 HIS A N 1
ATOM 689 C CA . HIS A 1 89 ? -18.790 6.677 16.131 1.00 93.50 89 HIS A CA 1
ATOM 690 C C . HIS A 1 89 ? -17.638 7.291 16.937 1.00 93.50 89 HIS A C 1
ATOM 692 O O . HIS A 1 89 ? -17.689 8.470 17.281 1.00 93.50 89 HIS A O 1
ATOM 698 N N . LEU A 1 90 ? -16.585 6.518 17.223 1.00 93.06 90 LEU A N 1
ATOM 699 C CA . LEU A 1 90 ? -15.417 7.015 17.952 1.00 93.06 90 LEU A CA 1
ATOM 700 C C . LEU A 1 90 ? -14.701 8.124 17.178 1.00 93.06 90 LEU A C 1
ATOM 702 O O . LEU A 1 90 ? -14.341 9.135 17.773 1.00 93.06 90 LEU A O 1
ATOM 706 N N . ARG A 1 91 ? -14.560 7.970 15.858 1.00 91.00 91 ARG A N 1
ATOM 707 C CA . ARG A 1 91 ? -13.967 8.981 14.973 1.00 91.00 91 ARG A CA 1
ATOM 708 C C . ARG A 1 91 ? -14.759 10.294 14.963 1.00 91.00 91 ARG A C 1
ATOM 710 O O . ARG A 1 91 ? -14.166 11.355 14.827 1.00 91.00 91 ARG A O 1
ATOM 717 N N . GLN A 1 92 ? -16.084 10.237 15.099 1.00 91.50 92 GLN A N 1
ATOM 718 C CA . GLN A 1 92 ? -16.939 11.431 15.150 1.00 91.50 92 GLN A CA 1
ATOM 719 C C . GLN A 1 92 ? -16.932 12.130 16.518 1.00 91.50 92 GLN A C 1
ATOM 721 O O . GLN A 1 92 ? -17.181 13.332 16.587 1.00 91.50 92 GLN A O 1
ATOM 726 N N . GLN A 1 93 ? -16.703 11.389 17.607 1.00 91.56 93 GLN A N 1
ATOM 727 C CA . GLN A 1 93 ? -16.767 11.916 18.978 1.00 91.56 93 GLN A CA 1
ATOM 728 C C . GLN A 1 93 ? -15.409 12.371 19.521 1.00 91.56 93 GLN A C 1
ATOM 730 O O . GLN A 1 93 ? -15.361 13.236 20.395 1.00 91.56 93 GLN A O 1
ATOM 735 N N . LEU A 1 94 ? -14.314 11.779 19.044 1.00 90.06 94 LEU A N 1
ATOM 736 C CA . LEU A 1 94 ? -12.965 12.046 19.533 1.00 90.06 94 LEU A CA 1
ATOM 737 C C . LEU A 1 94 ? -12.171 12.894 18.530 1.00 90.06 94 LEU A C 1
ATOM 739 O O . LEU A 1 94 ? -12.319 12.716 17.319 1.00 90.06 94 LEU A O 1
ATOM 743 N N . PRO A 1 95 ? -11.268 13.772 19.001 1.00 91.00 95 PRO A N 1
ATOM 744 C CA . PRO A 1 95 ? -10.231 14.344 18.152 1.00 91.00 95 PRO A CA 1
ATOM 745 C C . PRO A 1 95 ? -9.407 13.243 17.469 1.00 91.00 95 PRO A C 1
ATOM 747 O O . PRO A 1 95 ? -9.160 12.191 18.059 1.00 91.00 95 PRO A O 1
ATOM 750 N N . SER A 1 96 ? -8.926 13.504 16.249 1.00 86.44 96 SER A N 1
ATOM 751 C CA . SER A 1 96 ? -8.183 12.520 15.437 1.00 86.44 96 SER A CA 1
ATOM 752 C C . SER A 1 96 ? -7.024 11.861 16.204 1.00 86.44 96 SER A C 1
ATOM 754 O O . SER A 1 96 ? -6.897 10.639 16.199 1.00 86.44 96 SER A O 1
ATOM 756 N N . GLY A 1 97 ? -6.235 12.645 16.951 1.00 86.31 97 GLY A N 1
ATOM 757 C CA . GLY A 1 97 ? -5.126 12.125 17.761 1.00 86.31 97 GLY A CA 1
ATOM 758 C C . GLY A 1 97 ? -5.575 11.151 18.856 1.00 86.31 97 GLY A C 1
ATOM 759 O O . GLY A 1 97 ? -5.041 10.046 18.942 1.00 86.31 97 GLY A O 1
ATOM 760 N N . ASP A 1 98 ? -6.594 11.519 19.638 1.00 90.06 98 ASP A N 1
ATOM 761 C CA . ASP A 1 98 ? -7.130 10.683 20.723 1.00 90.06 98 ASP A CA 1
ATOM 762 C C . ASP A 1 98 ? -7.757 9.394 20.181 1.00 90.06 98 ASP A C 1
ATOM 764 O O . ASP A 1 98 ? -7.586 8.317 20.753 1.00 90.06 98 ASP A O 1
ATOM 768 N N . PHE A 1 99 ? -8.451 9.488 19.044 1.00 91.88 99 PHE A N 1
ATOM 769 C CA . PHE A 1 99 ? -9.009 8.333 18.352 1.00 91.88 99 PHE A CA 1
ATOM 770 C C . PHE A 1 99 ? -7.913 7.359 17.899 1.00 91.88 99 PHE A C 1
ATOM 772 O O . PHE A 1 99 ? -8.004 6.162 18.180 1.00 91.88 99 PHE A O 1
ATOM 779 N N . LEU A 1 100 ? -6.866 7.862 17.236 1.00 88.94 100 LEU A N 1
ATOM 780 C CA . LEU A 1 100 ? -5.752 7.039 16.761 1.00 88.94 100 LEU A CA 1
ATOM 781 C C . LEU A 1 100 ? -4.984 6.394 17.923 1.00 88.94 100 LEU A C 1
ATOM 783 O O . LEU A 1 100 ? -4.647 5.211 17.851 1.00 88.94 100 LEU A O 1
ATOM 787 N N . MET A 1 101 ? -4.777 7.129 19.020 1.00 89.00 101 MET A N 1
ATOM 788 C CA . MET A 1 101 ? -4.193 6.580 20.245 1.00 89.00 101 MET A CA 1
ATOM 789 C C . MET A 1 101 ? -5.059 5.469 20.845 1.00 89.00 101 MET A C 1
ATOM 791 O O . MET A 1 101 ? -4.529 4.428 21.221 1.00 89.00 101 MET A O 1
ATOM 795 N N . LEU A 1 102 ? -6.383 5.650 20.887 1.00 91.50 102 LEU A N 1
ATOM 796 C CA . LEU A 1 102 ? -7.304 4.647 21.419 1.00 91.50 102 LEU A CA 1
ATOM 797 C C . LEU A 1 102 ? -7.280 3.353 20.597 1.00 91.50 102 LEU A C 1
ATOM 799 O O . LEU A 1 102 ? -7.202 2.268 21.167 1.00 91.50 102 LEU A O 1
ATOM 803 N N . ILE A 1 103 ? -7.364 3.436 19.264 1.00 92.56 103 ILE A N 1
ATOM 804 C CA . ILE A 1 103 ? -7.421 2.230 18.419 1.00 92.56 103 ILE A CA 1
ATOM 805 C C . ILE A 1 103 ? -6.088 1.481 18.366 1.00 92.56 103 ILE A C 1
ATOM 807 O O . ILE A 1 103 ? -6.087 0.286 18.078 1.00 92.56 103 ILE A O 1
ATOM 811 N N . ARG A 1 104 ? -4.966 2.145 18.668 1.00 89.19 104 ARG A N 1
ATOM 812 C CA . ARG A 1 104 ? -3.636 1.524 18.722 1.00 89.19 104 ARG A CA 1
ATOM 813 C C . ARG A 1 104 ? -3.549 0.413 19.773 1.00 89.19 104 ARG A C 1
ATOM 815 O O . ARG A 1 104 ? -2.863 -0.581 19.547 1.00 89.19 104 ARG A O 1
ATOM 822 N N . ASP A 1 105 ? -4.309 0.516 20.862 1.00 91.50 105 ASP A N 1
ATOM 823 C CA . ASP A 1 105 ? -4.416 -0.542 21.879 1.00 91.50 105 ASP A CA 1
ATOM 824 C C . ASP A 1 105 ? -5.207 -1.775 21.391 1.00 91.50 105 ASP A C 1
ATOM 826 O O . ASP A 1 105 ? -5.258 -2.811 22.061 1.00 91.50 105 ASP A O 1
ATOM 830 N N . PHE A 1 106 ? -5.819 -1.688 20.205 1.00 94.25 106 PHE A N 1
ATOM 831 C CA . PHE A 1 106 ? -6.640 -2.727 19.594 1.00 94.25 106 PHE A CA 1
ATOM 832 C C . PHE A 1 106 ? -6.161 -3.030 18.158 1.00 94.25 106 PHE A C 1
ATOM 834 O O . PHE A 1 106 ? -6.790 -2.588 17.193 1.00 94.25 106 PHE A O 1
ATOM 841 N N . PRO A 1 107 ? -5.110 -3.855 17.968 1.00 91.56 107 PRO A N 1
ATOM 842 C CA . PRO A 1 107 ? -4.465 -4.060 16.662 1.00 91.56 107 PRO A CA 1
ATOM 843 C C . PRO A 1 107 ? -5.407 -4.496 15.528 1.00 91.56 107 PRO A C 1
ATOM 845 O O . PRO A 1 107 ? -5.233 -4.106 14.373 1.00 91.56 107 PRO A O 1
ATOM 848 N N . VAL A 1 108 ? -6.437 -5.287 15.849 1.00 93.12 108 VAL A N 1
ATOM 849 C CA . VAL A 1 108 ? -7.457 -5.720 14.878 1.00 93.12 108 VAL A CA 1
ATOM 850 C C . VAL A 1 108 ? -8.316 -4.539 14.422 1.00 93.12 108 VAL A C 1
ATOM 852 O O . VAL A 1 108 ? -8.540 -4.369 13.226 1.00 93.12 108 VAL A O 1
ATOM 855 N N . ALA A 1 109 ? -8.753 -3.693 15.357 1.00 94.12 109 ALA A N 1
ATOM 856 C CA . ALA A 1 109 ? -9.523 -2.493 15.048 1.00 94.12 109 ALA A CA 1
ATOM 857 C C . ALA A 1 109 ? -8.683 -1.490 14.246 1.00 94.12 109 ALA A C 1
ATOM 859 O O . ALA A 1 109 ? -9.159 -0.968 13.240 1.00 94.12 109 ALA A O 1
ATOM 860 N N . GLN A 1 110 ? -7.416 -1.294 14.627 1.00 92.19 110 GLN A N 1
ATOM 861 C CA . GLN A 1 110 ? -6.472 -0.464 13.878 1.00 92.19 110 GLN A CA 1
ATOM 862 C C . GLN A 1 110 ? -6.289 -0.973 12.441 1.00 92.19 110 GLN A C 1
ATOM 864 O O . GLN A 1 110 ? -6.376 -0.197 11.493 1.00 92.19 110 GLN A O 1
ATOM 869 N N . SER A 1 111 ? -6.107 -2.284 12.258 1.00 92.25 111 SER A N 1
ATOM 870 C CA . SER A 1 111 ? -5.951 -2.895 10.931 1.00 92.25 111 SER A CA 1
ATOM 871 C C . SER A 1 111 ? -7.199 -2.721 10.060 1.00 92.25 111 SER A C 1
ATOM 873 O O . SER A 1 111 ? -7.088 -2.397 8.875 1.00 92.25 111 SER A O 1
ATOM 875 N N . LEU A 1 112 ? -8.392 -2.904 10.639 1.00 92.94 112 LEU A N 1
ATOM 876 C CA . LEU A 1 112 ? -9.666 -2.691 9.945 1.00 92.94 112 LEU A CA 1
ATOM 877 C C . LEU A 1 112 ? -9.877 -1.221 9.574 1.00 92.94 112 LEU A C 1
ATOM 879 O O . LEU A 1 112 ? -10.338 -0.937 8.466 1.00 92.94 112 LEU A O 1
ATOM 883 N N . TYR A 1 113 ? -9.500 -0.300 10.462 1.00 93.12 113 TYR A N 1
ATOM 884 C CA . TYR A 1 113 ? -9.562 1.135 10.207 1.00 93.12 113 TYR A CA 1
ATOM 885 C C . TYR A 1 113 ? -8.616 1.550 9.074 1.00 93.12 113 TYR A C 1
ATOM 887 O O . TYR A 1 113 ? -9.062 2.137 8.092 1.00 93.12 113 TYR A O 1
ATOM 895 N N . ILE A 1 114 ? -7.340 1.148 9.133 1.00 91.25 114 ILE A N 1
ATOM 896 C CA . ILE A 1 114 ? -6.352 1.417 8.073 1.00 91.25 114 ILE A CA 1
ATOM 897 C C . ILE A 1 114 ? -6.827 0.855 6.730 1.00 91.25 114 ILE A C 1
ATOM 899 O O . ILE A 1 114 ? -6.681 1.511 5.696 1.00 91.25 114 ILE A O 1
ATOM 903 N N . ARG A 1 115 ? -7.413 -0.350 6.724 1.00 91.38 115 ARG A N 1
ATOM 904 C CA . ARG A 1 115 ? -8.005 -0.935 5.515 1.00 91.38 115 ARG A CA 1
ATOM 905 C C . ARG A 1 115 ? -9.127 -0.058 4.957 1.00 91.38 115 ARG A C 1
ATOM 907 O O . ARG A 1 115 ? -9.120 0.209 3.762 1.00 91.38 115 ARG A O 1
ATOM 914 N N . SER A 1 116 ? -10.035 0.414 5.807 1.00 91.88 116 SER A N 1
ATOM 915 C CA . SER A 1 116 ? -11.115 1.317 5.396 1.00 91.88 116 SER A CA 1
ATOM 916 C C . SER A 1 116 ? -10.573 2.624 4.809 1.00 91.88 116 SER A C 1
ATOM 918 O O . SER A 1 116 ? -11.053 3.071 3.770 1.00 91.88 116 SER A O 1
ATOM 920 N N . CYS A 1 117 ? -9.541 3.220 5.419 1.00 91.56 117 CYS A N 1
ATOM 921 C CA . CYS A 1 117 ? -8.912 4.439 4.899 1.00 91.56 117 CYS A CA 1
ATOM 922 C C . CYS A 1 117 ? -8.293 4.213 3.512 1.00 91.56 117 CYS A C 1
ATOM 924 O O . CYS A 1 117 ? -8.461 5.036 2.621 1.00 91.56 117 CYS A O 1
ATOM 926 N N . ARG A 1 118 ? -7.648 3.064 3.268 1.00 89.00 118 ARG A N 1
ATOM 927 C CA . ARG A 1 118 ? -7.071 2.744 1.944 1.00 89.00 118 ARG A CA 1
ATOM 928 C C . ARG A 1 118 ? -8.085 2.760 0.798 1.00 89.00 118 ARG A C 1
ATOM 930 O O . ARG A 1 118 ? -7.671 2.960 -0.346 1.00 89.00 118 ARG A O 1
ATOM 937 N N . GLU A 1 119 ? -9.355 2.501 1.091 1.00 87.00 119 GLU A N 1
ATOM 938 C CA . GLU A 1 119 ? -10.433 2.427 0.103 1.00 87.00 119 GLU A CA 1
ATOM 939 C C . GLU A 1 119 ? -11.216 3.743 -0.004 1.00 87.00 119 GLU A C 1
ATOM 941 O O . GLU A 1 119 ? -11.587 4.133 -1.109 1.00 87.00 119 GLU A O 1
ATOM 946 N N . LEU A 1 120 ? -11.444 4.431 1.120 1.00 87.75 120 LEU A N 1
ATOM 947 C CA . LEU A 1 120 ? -12.371 5.565 1.198 1.00 87.75 120 LEU A CA 1
ATOM 948 C C . LEU A 1 120 ? -11.695 6.928 1.401 1.00 87.75 120 LEU A C 1
ATOM 950 O O . LEU A 1 120 ? -12.259 7.938 0.992 1.00 87.75 120 LEU A O 1
ATOM 954 N N . ASP A 1 121 ? -10.518 6.974 2.033 1.00 89.31 121 ASP A N 1
ATOM 955 C CA . ASP A 1 121 ? -9.877 8.226 2.453 1.00 89.31 121 ASP A CA 1
ATOM 956 C C . ASP A 1 121 ? -8.343 8.107 2.477 1.00 89.31 121 ASP A C 1
ATOM 958 O O . ASP A 1 121 ? -7.714 7.656 3.443 1.00 89.31 121 ASP A O 1
ATOM 962 N N . THR A 1 122 ? -7.729 8.523 1.370 1.00 89.81 122 THR A N 1
ATOM 963 C CA . THR A 1 122 ? -6.273 8.443 1.188 1.00 89.81 122 THR A CA 1
ATOM 964 C C . THR A 1 122 ? -5.521 9.494 2.009 1.00 89.81 122 THR A C 1
ATOM 966 O O . THR A 1 122 ? -4.368 9.266 2.378 1.00 89.81 122 THR A O 1
ATOM 969 N N . ASP A 1 123 ? -6.159 10.620 2.332 1.00 90.44 123 ASP A N 1
ATOM 970 C CA . ASP A 1 123 ? -5.531 11.687 3.110 1.00 90.44 123 ASP A CA 1
ATOM 971 C C . ASP A 1 123 ? -5.411 11.269 4.573 1.00 90.44 123 ASP A C 1
ATOM 973 O O . ASP A 1 123 ? -4.316 11.307 5.136 1.00 90.44 123 ASP A O 1
ATOM 977 N N . GLN A 1 124 ? -6.485 10.714 5.137 1.00 89.25 124 GLN A N 1
ATOM 978 C CA . GLN A 1 124 ? -6.456 10.142 6.479 1.00 89.25 124 GLN A CA 1
ATOM 979 C C . GLN A 1 124 ? -5.444 8.993 6.589 1.00 89.25 124 GLN A C 1
ATOM 981 O O . GLN A 1 124 ? -4.752 8.868 7.600 1.00 89.25 124 GLN A O 1
ATOM 986 N N . LEU A 1 125 ? -5.322 8.155 5.551 1.00 92.31 125 LEU A N 1
ATOM 987 C CA . LEU A 1 125 ? -4.285 7.124 5.505 1.00 92.31 125 LEU A CA 1
ATOM 988 C C . LEU A 1 125 ? -2.881 7.738 5.582 1.00 92.31 125 LEU A C 1
ATOM 990 O O . LEU A 1 125 ? -2.033 7.215 6.303 1.00 92.31 125 LEU A O 1
ATOM 994 N N . ARG A 1 126 ? -2.626 8.826 4.850 1.00 92.44 126 ARG A N 1
ATOM 995 C CA . ARG A 1 126 ? -1.323 9.500 4.848 1.00 92.44 126 ARG A CA 1
ATOM 996 C C . ARG A 1 126 ? -0.959 10.003 6.241 1.00 92.44 126 ARG A C 1
ATOM 998 O O . ARG A 1 126 ? 0.159 9.751 6.684 1.00 92.44 126 ARG A O 1
ATOM 1005 N N . ASP A 1 127 ? -1.902 10.630 6.934 1.00 89.44 127 ASP A N 1
ATOM 1006 C CA . ASP A 1 127 ? -1.689 11.148 8.288 1.00 89.44 127 ASP A CA 1
ATOM 1007 C C . ASP A 1 127 ? -1.340 10.028 9.276 1.00 89.44 127 ASP A C 1
ATOM 1009 O O . ASP A 1 127 ? -0.385 10.155 10.041 1.00 89.44 127 ASP A O 1
ATOM 1013 N N . ILE A 1 128 ? -2.041 8.889 9.200 1.00 89.75 128 ILE A N 1
ATOM 1014 C CA . ILE A 1 128 ? -1.748 7.709 10.031 1.00 89.75 128 ILE A CA 1
ATOM 1015 C C . ILE A 1 128 ? -0.327 7.198 9.771 1.00 89.75 128 ILE A C 1
ATOM 1017 O O . ILE A 1 128 ? 0.422 6.934 10.708 1.00 89.75 128 ILE A O 1
ATOM 1021 N N . LEU A 1 129 ? 0.053 7.060 8.499 1.00 91.81 129 LEU A N 1
ATOM 1022 C CA . LEU A 1 129 ? 1.371 6.552 8.114 1.00 91.81 129 LEU A CA 1
ATOM 1023 C C . LEU A 1 129 ? 2.509 7.485 8.548 1.00 91.81 129 LEU A C 1
ATOM 1025 O O . LEU A 1 129 ? 3.609 7.013 8.839 1.00 91.81 129 LEU A O 1
ATOM 1029 N N . VAL A 1 130 ? 2.264 8.797 8.575 1.00 91.56 130 VAL A N 1
ATOM 1030 C CA . VAL A 1 130 ? 3.215 9.792 9.090 1.00 91.56 130 VAL A CA 1
ATOM 1031 C C . VAL A 1 130 ? 3.308 9.716 10.610 1.00 91.56 130 VAL A C 1
ATOM 1033 O O . VAL A 1 130 ? 4.413 9.697 11.137 1.00 91.56 130 VAL A O 1
ATOM 1036 N N . GLN A 1 131 ? 2.175 9.632 11.310 1.00 86.88 131 GLN A N 1
ATOM 1037 C CA . GLN A 1 131 ? 2.140 9.578 12.772 1.00 86.88 131 GLN A CA 1
ATOM 1038 C C . GLN A 1 131 ? 2.818 8.322 13.340 1.00 86.88 131 GLN A C 1
ATOM 1040 O O . GLN A 1 131 ? 3.459 8.394 14.385 1.00 86.88 131 GLN A O 1
ATOM 1045 N N . GLU A 1 132 ? 2.684 7.181 12.664 1.00 86.56 132 GLU A N 1
ATOM 1046 C CA . GLU A 1 132 ? 3.287 5.911 13.090 1.00 86.56 132 GLU A CA 1
ATOM 1047 C C . GLU A 1 132 ? 4.732 5.722 12.590 1.00 86.56 132 GLU A C 1
ATOM 1049 O O . GLU A 1 132 ? 5.302 4.647 12.773 1.00 86.56 132 GLU A O 1
ATOM 1054 N N . ASP A 1 133 ? 5.327 6.732 11.938 1.00 91.31 133 ASP A N 1
ATOM 1055 C CA . ASP A 1 133 ? 6.641 6.631 11.285 1.00 91.31 133 ASP A CA 1
ATOM 1056 C C . ASP A 1 133 ? 6.749 5.409 10.338 1.00 91.31 133 ASP A C 1
ATOM 1058 O O . ASP A 1 133 ? 7.827 4.846 10.118 1.00 91.31 133 ASP A O 1
ATOM 1062 N N . ASP A 1 134 ? 5.629 4.997 9.726 1.00 92.94 134 ASP A N 1
ATOM 1063 C CA . ASP A 1 134 ? 5.589 3.900 8.754 1.00 92.94 134 ASP A CA 1
ATOM 1064 C C . ASP A 1 134 ? 6.120 4.383 7.398 1.00 92.94 134 ASP A C 1
ATOM 1066 O O . ASP A 1 134 ? 5.387 4.604 6.428 1.00 92.94 134 ASP A O 1
ATOM 1070 N N . PHE A 1 135 ? 7.439 4.557 7.324 1.00 96.88 135 PHE A N 1
ATOM 1071 C CA . PHE A 1 135 ? 8.125 5.001 6.113 1.00 96.88 135 PHE A CA 1
ATOM 1072 C C . PHE A 1 135 ? 7.898 4.049 4.930 1.00 96.88 135 PHE A C 1
ATOM 1074 O O . PHE A 1 135 ? 7.862 4.497 3.782 1.00 96.88 135 PHE A O 1
ATOM 1081 N N . GLN A 1 136 ? 7.715 2.749 5.185 1.00 96.19 136 GLN A N 1
ATOM 1082 C CA . GLN A 1 136 ? 7.424 1.770 4.139 1.00 96.19 136 GLN A CA 1
ATOM 1083 C C . GLN A 1 136 ? 6.030 2.006 3.548 1.00 96.19 136 GLN A C 1
ATOM 1085 O O . GLN A 1 136 ? 5.886 2.080 2.325 1.00 96.19 136 GLN A O 1
ATOM 1090 N N . GLY A 1 137 ? 5.010 2.148 4.393 1.00 94.88 137 GLY A N 1
ATOM 1091 C CA . GLY A 1 137 ? 3.652 2.460 3.962 1.00 94.88 137 GLY A CA 1
ATOM 1092 C C . GLY A 1 137 ? 3.572 3.803 3.239 1.00 94.88 137 GLY A C 1
ATOM 1093 O O . GLY A 1 137 ? 2.944 3.885 2.180 1.00 94.88 137 GLY A O 1
ATOM 1094 N N . GLN A 1 138 ? 4.277 4.830 3.733 1.00 96.06 138 GLN A N 1
ATOM 1095 C CA . GLN A 1 138 ? 4.380 6.132 3.060 1.00 96.06 138 GLN A CA 1
ATOM 1096 C C . GLN A 1 138 ? 4.979 5.997 1.650 1.00 96.06 138 GLN A C 1
ATOM 1098 O O . GLN A 1 138 ? 4.460 6.582 0.697 1.00 96.06 138 GLN A O 1
ATOM 1103 N N . ALA A 1 139 ? 6.048 5.208 1.489 1.00 97.25 139 ALA A N 1
ATOM 1104 C CA . ALA A 1 139 ? 6.681 4.976 0.191 1.00 97.25 139 ALA A CA 1
ATOM 1105 C C . ALA A 1 139 ? 5.739 4.261 -0.789 1.00 97.25 139 ALA A C 1
ATOM 1107 O O . ALA A 1 139 ? 5.600 4.685 -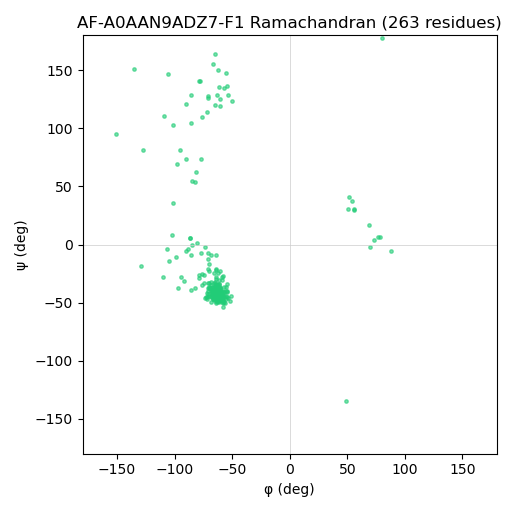1.937 1.00 97.25 139 ALA A O 1
ATOM 1108 N N . LEU A 1 140 ? 5.052 3.207 -0.334 1.00 95.62 140 LEU A N 1
ATOM 1109 C CA . LEU A 1 140 ? 4.098 2.451 -1.152 1.00 95.62 140 LEU A CA 1
ATOM 1110 C C . LEU A 1 140 ? 2.916 3.315 -1.603 1.00 95.62 140 LEU A C 1
ATOM 1112 O O . LEU A 1 140 ? 2.525 3.257 -2.772 1.00 95.62 140 LEU A O 1
ATOM 1116 N N . LEU A 1 141 ? 2.374 4.142 -0.704 1.00 94.69 141 LEU A N 1
ATOM 1117 C CA . LEU A 1 141 ? 1.313 5.086 -1.041 1.00 94.69 141 LEU A CA 1
ATOM 1118 C C . LEU A 1 141 ? 1.788 6.087 -2.102 1.00 94.69 141 LEU A C 1
ATOM 1120 O O . LEU A 1 141 ? 1.131 6.265 -3.126 1.00 94.69 141 LEU A O 1
ATOM 1124 N N . ARG A 1 142 ? 2.981 6.658 -1.911 1.00 95.38 142 ARG A N 1
ATOM 1125 C CA . ARG A 1 142 ? 3.581 7.608 -2.853 1.00 95.38 142 ARG A CA 1
ATOM 1126 C C . ARG A 1 142 ? 3.835 6.994 -4.231 1.00 95.38 142 ARG A C 1
ATOM 1128 O O . ARG A 1 142 ? 3.635 7.663 -5.241 1.00 95.38 142 ARG A O 1
ATOM 1135 N N . ILE A 1 143 ? 4.242 5.723 -4.297 1.00 95.38 143 ILE A N 1
ATOM 1136 C CA . ILE A 1 143 ? 4.360 4.983 -5.564 1.00 95.38 143 ILE A CA 1
ATOM 1137 C C . ILE A 1 143 ? 2.993 4.849 -6.231 1.00 95.38 143 ILE A C 1
ATOM 1139 O O . ILE A 1 143 ? 2.869 5.156 -7.415 1.00 95.38 143 ILE A O 1
ATOM 1143 N N . LYS A 1 144 ? 1.966 4.425 -5.486 1.00 93.25 144 LYS A N 1
ATOM 1144 C CA . LYS A 1 144 ? 0.600 4.287 -6.008 1.00 93.25 144 LYS A CA 1
ATOM 1145 C C . LYS A 1 144 ? 0.115 5.611 -6.611 1.00 93.25 144 LYS A C 1
ATOM 1147 O O . LYS A 1 144 ? -0.373 5.629 -7.738 1.00 93.25 144 LYS A O 1
ATOM 1152 N N . GLU A 1 145 ? 0.306 6.724 -5.910 1.00 92.31 145 GLU A N 1
ATOM 1153 C CA . GLU A 1 145 ? -0.052 8.071 -6.377 1.00 92.31 145 GLU A CA 1
ATOM 1154 C C . GLU A 1 145 ? 0.760 8.505 -7.612 1.00 92.31 145 GLU A C 1
ATOM 1156 O O . GLU A 1 145 ? 0.199 9.070 -8.551 1.00 92.31 145 GLU A O 1
ATOM 1161 N N . ALA A 1 146 ? 2.053 8.170 -7.681 1.00 93.44 146 ALA A N 1
ATOM 1162 C CA . ALA A 1 146 ? 2.924 8.530 -8.806 1.00 93.44 146 ALA A CA 1
ATOM 1163 C C . ALA A 1 146 ? 2.431 7.989 -10.163 1.00 93.44 146 ALA A C 1
ATOM 1165 O O . ALA A 1 146 ? 2.692 8.593 -11.208 1.00 93.44 146 ALA A O 1
ATOM 1166 N N . TYR A 1 147 ? 1.709 6.866 -10.163 1.00 91.25 147 TYR A N 1
ATOM 1167 C CA . TYR A 1 147 ? 1.135 6.271 -11.372 1.00 91.25 147 TYR A CA 1
ATOM 1168 C C . TYR A 1 147 ? -0.261 6.797 -11.738 1.00 91.25 147 TYR A C 1
ATOM 1170 O O . TYR A 1 147 ? -0.749 6.464 -12.813 1.00 91.25 147 TYR A O 1
ATOM 1178 N N . HIS A 1 148 ? -0.871 7.668 -10.925 1.00 89.94 148 HIS A N 1
ATOM 1179 C CA . HIS A 1 148 ? -2.087 8.395 -11.318 1.00 89.94 148 HIS A CA 1
ATOM 1180 C C . HIS A 1 148 ? -1.780 9.592 -12.233 1.00 89.94 148 HIS A C 1
ATOM 1182 O O . HIS A 1 148 ? -2.624 10.004 -13.024 1.00 89.94 148 HIS A O 1
ATOM 1188 N N . SER A 1 149 ? -0.571 10.160 -12.145 1.0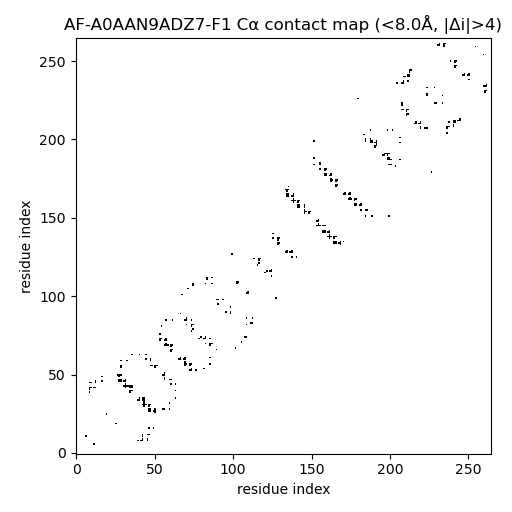0 84.69 149 SER A N 1
ATOM 1189 C CA . SER A 1 149 ? -0.114 11.202 -13.071 1.00 84.69 149 SER A CA 1
ATOM 1190 C C . SER A 1 149 ? 0.344 10.586 -14.389 1.00 84.69 149 SER A C 1
ATOM 1192 O O . SER A 1 149 ? 1.051 9.584 -14.375 1.00 84.69 149 SER A O 1
ATOM 1194 N N . ASN A 1 150 ? 0.041 11.230 -15.520 1.00 82.50 150 ASN A N 1
ATOM 1195 C CA . ASN A 1 150 ? 0.546 10.834 -16.842 1.00 82.50 150 ASN A CA 1
ATOM 1196 C C . ASN A 1 150 ? 1.922 11.431 -17.183 1.00 82.50 150 ASN A C 1
ATOM 1198 O O . ASN A 1 150 ? 2.527 11.043 -18.178 1.00 82.50 150 ASN A O 1
ATOM 1202 N N . ARG A 1 151 ? 2.439 12.371 -16.380 1.00 88.00 151 ARG A N 1
ATOM 1203 C CA . ARG A 1 151 ? 3.691 13.081 -16.684 1.00 88.00 151 ARG A CA 1
ATOM 1204 C C . ARG A 1 151 ? 4.909 12.365 -16.100 1.00 88.00 151 ARG A C 1
ATOM 1206 O O . ARG A 1 151 ? 5.025 12.257 -14.875 1.00 88.00 151 ARG A O 1
ATOM 1213 N N . ALA A 1 152 ? 5.853 11.981 -16.962 1.00 87.56 152 ALA A N 1
ATOM 1214 C CA . ALA A 1 152 ? 7.085 11.288 -16.577 1.00 87.56 152 ALA A CA 1
ATOM 1215 C C . ALA A 1 152 ? 7.906 12.057 -15.523 1.00 87.56 152 ALA A C 1
ATOM 1217 O O . ALA A 1 152 ? 8.284 11.463 -14.517 1.00 87.56 152 ALA A O 1
ATOM 1218 N N . ASP A 1 153 ? 8.075 13.378 -15.667 1.00 87.19 153 ASP A N 1
ATOM 1219 C CA . ASP A 1 153 ? 8.833 14.204 -14.706 1.00 87.19 153 ASP A CA 1
ATOM 1220 C C . ASP A 1 153 ? 8.246 14.146 -13.290 1.00 87.19 153 ASP A C 1
ATOM 1222 O O . ASP A 1 153 ? 8.952 13.953 -12.298 1.00 87.19 153 ASP A O 1
ATOM 1226 N N . THR A 1 154 ? 6.920 14.286 -13.193 1.00 90.94 154 THR A N 1
ATOM 1227 C CA . THR A 1 154 ? 6.210 14.274 -11.906 1.00 90.94 154 THR A CA 1
ATOM 1228 C C . THR A 1 154 ? 6.278 12.901 -11.247 1.00 90.94 154 THR A C 1
ATOM 1230 O O . THR A 1 154 ? 6.461 12.798 -10.031 1.00 90.94 154 THR A O 1
ATOM 1233 N N . ARG A 1 155 ? 6.199 11.837 -12.055 1.00 93.00 155 ARG A N 1
ATOM 1234 C CA . ARG A 1 155 ? 6.342 10.460 -11.593 1.00 93.00 155 ARG A CA 1
ATOM 1235 C C . ARG A 1 155 ? 7.756 10.210 -11.094 1.00 93.00 155 ARG A C 1
ATOM 1237 O O . ARG A 1 155 ? 7.924 9.703 -9.992 1.00 93.00 155 ARG A O 1
ATOM 1244 N N . GLN A 1 156 ? 8.764 10.629 -11.851 1.00 92.19 156 GLN A N 1
ATOM 1245 C CA . GLN A 1 156 ? 10.166 10.492 -11.476 1.00 92.19 156 GLN A CA 1
ATOM 1246 C C . GLN A 1 156 ? 10.463 11.182 -10.136 1.00 92.19 156 GLN A C 1
ATOM 1248 O O . GLN A 1 156 ? 11.058 10.566 -9.254 1.00 92.19 156 GLN A O 1
ATOM 1253 N N . ALA A 1 157 ? 10.015 12.428 -9.947 1.00 93.44 157 ALA A N 1
ATOM 1254 C CA . ALA A 1 157 ? 10.183 13.147 -8.681 1.00 93.44 157 ALA A CA 1
ATOM 1255 C C . ALA A 1 157 ? 9.456 12.452 -7.513 1.00 93.44 157 ALA A C 1
ATOM 1257 O O . ALA A 1 157 ? 9.969 12.381 -6.393 1.00 93.44 157 ALA A O 1
ATOM 1258 N N . SER A 1 158 ? 8.271 11.899 -7.773 1.00 95.44 158 SER A N 1
ATOM 1259 C CA . SER A 1 158 ? 7.494 11.167 -6.769 1.00 95.44 158 SER A CA 1
ATOM 1260 C C . SER A 1 158 ? 8.183 9.868 -6.349 1.00 95.44 158 SER A C 1
ATOM 1262 O O . SER A 1 158 ? 8.319 9.627 -5.150 1.00 95.44 158 SER A O 1
ATOM 1264 N N . LEU A 1 159 ? 8.685 9.088 -7.312 1.00 96.12 159 LEU A N 1
ATOM 1265 C CA . LEU A 1 159 ? 9.430 7.850 -7.075 1.00 96.12 159 LEU A CA 1
ATOM 1266 C C . LEU A 1 159 ? 10.771 8.102 -6.376 1.00 96.12 159 LEU A C 1
ATOM 1268 O O . LEU A 1 159 ? 11.127 7.342 -5.483 1.00 96.12 159 LEU A O 1
ATOM 1272 N N . GLN A 1 160 ? 11.469 9.197 -6.696 1.00 96.38 160 GLN A N 1
ATOM 1273 C CA . GLN A 1 160 ? 12.673 9.603 -5.960 1.00 96.38 160 GLN A CA 1
ATOM 1274 C C . GLN A 1 160 ? 12.353 9.877 -4.483 1.00 96.38 160 GLN A C 1
ATOM 1276 O O . GLN A 1 160 ? 13.085 9.465 -3.594 1.00 96.38 160 GLN A O 1
ATOM 1281 N N . GLY A 1 161 ? 11.229 10.536 -4.192 1.00 96.56 161 GLY A N 1
ATOM 1282 C CA . GLY A 1 161 ? 10.792 10.705 -2.805 1.00 96.56 161 GLY A CA 1
ATOM 1283 C C . GLY A 1 161 ? 10.419 9.380 -2.125 1.00 96.56 161 GLY A C 1
ATOM 1284 O O . GLY A 1 161 ? 10.645 9.228 -0.927 1.00 96.56 161 GLY A O 1
ATOM 1285 N N . ALA A 1 162 ? 9.880 8.412 -2.872 1.00 97.50 162 ALA A N 1
ATOM 1286 C CA . ALA A 1 162 ? 9.577 7.080 -2.350 1.00 97.50 162 ALA A CA 1
ATOM 1287 C C . ALA A 1 162 ? 10.847 6.259 -2.063 1.00 97.50 162 ALA A C 1
ATOM 1289 O O . ALA A 1 162 ? 10.893 5.558 -1.053 1.00 97.50 162 ALA A O 1
ATOM 1290 N N . SER A 1 163 ? 11.899 6.379 -2.883 1.00 97.44 163 SER A N 1
ATOM 1291 C CA . SER A 1 163 ? 13.175 5.700 -2.623 1.00 97.44 163 SER A CA 1
ATOM 1292 C C . SER A 1 163 ? 13.835 6.217 -1.341 1.00 97.44 163 SER A C 1
ATOM 1294 O O . SER A 1 163 ? 14.279 5.421 -0.515 1.00 97.44 163 SER A O 1
ATOM 1296 N N . GLU A 1 164 ? 13.801 7.529 -1.094 1.00 97.31 164 GLU A N 1
ATOM 1297 C CA . GLU A 1 164 ? 14.275 8.114 0.170 1.00 97.31 164 GLU A CA 1
ATOM 1298 C C . GLU A 1 164 ? 13.503 7.589 1.390 1.00 97.31 164 GLU A C 1
ATOM 1300 O O . GLU A 1 164 ? 14.091 7.331 2.442 1.00 97.31 164 GLU A O 1
ATOM 1305 N N . LEU A 1 165 ? 12.191 7.379 1.256 1.00 97.50 165 LEU A N 1
ATOM 1306 C CA . LEU A 1 165 ? 11.373 6.780 2.311 1.00 97.50 165 LEU A CA 1
ATOM 1307 C C . LEU A 1 165 ? 11.742 5.308 2.553 1.00 97.50 165 LEU A C 1
ATOM 1309 O O . LEU A 1 165 ? 11.926 4.921 3.705 1.00 97.50 165 LEU A O 1
ATOM 1313 N N . PHE A 1 166 ? 11.961 4.501 1.509 1.00 98.06 166 PHE A N 1
ATOM 1314 C CA . PHE A 1 166 ? 12.451 3.126 1.687 1.00 98.06 166 PHE A CA 1
ATOM 1315 C C . PHE A 1 166 ? 13.840 3.063 2.322 1.00 98.06 166 PHE A C 1
ATOM 1317 O O . PHE A 1 166 ? 14.105 2.170 3.130 1.00 98.06 166 PHE A O 1
ATOM 1324 N N . ARG A 1 167 ? 14.709 4.034 2.017 1.00 96.88 167 ARG A N 1
ATOM 1325 C CA . ARG A 1 167 ? 16.011 4.168 2.675 1.00 96.88 167 ARG A CA 1
ATOM 1326 C C . ARG A 1 167 ? 15.847 4.426 4.174 1.00 96.88 167 ARG A C 1
ATOM 1328 O O . ARG A 1 167 ? 16.496 3.756 4.974 1.00 96.88 167 ARG A O 1
ATOM 1335 N N . LYS A 1 168 ? 14.944 5.333 4.569 1.00 96.56 168 LYS A N 1
ATOM 1336 C CA . LYS A 1 168 ? 14.601 5.571 5.986 1.00 96.56 168 LYS A CA 1
ATOM 1337 C C . LYS A 1 168 ? 14.005 4.329 6.653 1.00 96.56 168 LYS A C 1
ATOM 1339 O O . LYS A 1 168 ? 14.376 4.015 7.780 1.00 96.56 168 LYS A O 1
ATOM 1344 N N . ALA A 1 169 ? 13.161 3.591 5.933 1.00 95.94 169 ALA A N 1
ATOM 1345 C CA . ALA A 1 169 ? 12.577 2.325 6.378 1.00 95.94 169 ALA A CA 1
ATOM 1346 C C . ALA A 1 169 ? 13.597 1.173 6.488 1.00 95.94 169 ALA A C 1
ATOM 1348 O O . ALA A 1 169 ? 13.250 0.103 6.981 1.00 95.94 169 ALA A O 1
ATOM 1349 N N . LYS A 1 170 ? 14.840 1.358 6.010 1.00 96.62 170 LYS A N 1
ATOM 1350 C CA . LYS A 1 170 ? 15.870 0.309 5.882 1.00 96.62 170 LYS A CA 1
ATOM 1351 C C . LYS A 1 170 ? 15.407 -0.893 5.047 1.00 96.62 170 LYS A C 1
ATOM 1353 O O . LYS A 1 170 ? 15.864 -2.016 5.259 1.00 96.62 170 LYS A O 1
ATOM 1358 N N . TYR A 1 171 ? 14.518 -0.662 4.079 1.00 95.81 171 TYR A N 1
ATOM 1359 C CA . TYR A 1 171 ? 14.018 -1.706 3.190 1.00 95.81 171 TYR A CA 1
ATOM 1360 C C . TYR A 1 171 ? 14.825 -1.741 1.886 1.00 95.81 171 TYR A C 1
ATOM 1362 O O . TYR A 1 171 ? 14.415 -1.203 0.857 1.00 95.81 171 TYR A O 1
ATOM 1370 N N . GLU A 1 172 ? 15.984 -2.401 1.938 1.00 96.06 172 GLU A N 1
ATOM 1371 C CA . GLU A 1 172 ? 17.002 -2.361 0.878 1.00 96.06 172 GLU A CA 1
ATOM 1372 C C . GLU A 1 172 ? 16.486 -2.814 -0.496 1.00 96.06 172 GLU A C 1
ATOM 1374 O O . GLU A 1 172 ? 16.718 -2.145 -1.500 1.00 96.06 172 GLU A O 1
ATOM 1379 N N . THR A 1 173 ? 15.736 -3.917 -0.562 1.00 96.50 173 THR A N 1
ATOM 1380 C CA . THR A 1 173 ? 15.224 -4.438 -1.839 1.00 96.50 173 THR A CA 1
ATOM 1381 C C . THR A 1 173 ? 14.279 -3.449 -2.522 1.00 96.50 173 THR A C 1
ATOM 1383 O O . THR A 1 173 ? 14.426 -3.174 -3.711 1.00 96.50 173 THR A O 1
ATOM 1386 N N . ALA A 1 174 ? 13.326 -2.882 -1.776 1.00 96.62 174 ALA A N 1
ATOM 1387 C CA . ALA A 1 174 ? 12.373 -1.914 -2.316 1.00 96.62 174 ALA A CA 1
ATOM 1388 C C . ALA A 1 174 ? 13.061 -0.594 -2.701 1.00 96.62 174 ALA A C 1
ATOM 1390 O O . ALA A 1 174 ? 12.725 0.006 -3.725 1.00 96.62 174 ALA A O 1
ATOM 1391 N N . PHE A 1 175 ? 14.062 -0.177 -1.921 1.00 97.62 175 PHE A N 1
ATOM 1392 C CA . PHE A 1 175 ? 14.919 0.959 -2.245 1.00 97.62 175 PHE A CA 1
ATOM 1393 C C . PHE A 1 175 ? 15.632 0.760 -3.593 1.00 97.62 175 PHE A C 1
ATOM 1395 O O . PHE A 1 175 ? 15.473 1.593 -4.486 1.00 97.62 175 PHE A O 1
ATOM 1402 N N . GLN A 1 176 ? 16.334 -0.365 -3.775 1.00 96.31 176 GLN A N 1
ATOM 1403 C CA . GLN A 1 176 ? 17.051 -0.688 -5.015 1.00 96.31 176 GLN A CA 1
ATOM 1404 C C . GLN A 1 176 ? 16.111 -0.744 -6.225 1.00 96.31 176 GLN A C 1
ATOM 1406 O O . GLN A 1 176 ? 16.374 -0.093 -7.234 1.00 96.31 176 GLN A O 1
ATOM 1411 N N . MET A 1 177 ? 14.979 -1.446 -6.107 1.00 95.88 177 MET A N 1
ATOM 1412 C CA . MET A 1 177 ? 13.979 -1.534 -7.180 1.00 95.88 177 MET A CA 1
ATOM 1413 C C . MET A 1 177 ? 13.424 -0.159 -7.577 1.00 95.88 177 MET A C 1
ATOM 1415 O O . MET A 1 177 ? 13.227 0.121 -8.759 1.00 95.88 177 MET A O 1
ATOM 1419 N N . THR A 1 178 ? 13.183 0.718 -6.600 1.00 96.88 178 THR A N 1
ATOM 1420 C CA . THR A 1 178 ? 12.652 2.062 -6.867 1.00 96.88 178 THR A CA 1
ATOM 1421 C C . THR A 1 178 ? 13.702 2.956 -7.530 1.00 96.88 178 THR A C 1
ATOM 1423 O O . THR A 1 178 ? 13.373 3.682 -8.466 1.00 96.88 178 THR A O 1
ATOM 1426 N N . GLU A 1 179 ? 14.968 2.876 -7.112 1.00 96.31 179 GLU A N 1
ATOM 1427 C CA . GLU A 1 179 ? 16.074 3.602 -7.755 1.00 96.31 179 GLU A CA 1
ATOM 1428 C C . GLU A 1 179 ? 16.307 3.135 -9.199 1.00 96.31 179 GLU A C 1
ATOM 1430 O O . GLU A 1 179 ? 16.481 3.963 -10.098 1.00 96.31 179 GLU A O 1
ATOM 1435 N N . GLU A 1 180 ? 16.249 1.825 -9.456 1.00 96.19 180 GLU A N 1
ATOM 1436 C CA . GLU A 1 180 ? 16.317 1.279 -10.815 1.00 96.19 180 GLU A CA 1
ATOM 1437 C C . GLU A 1 180 ? 15.150 1.774 -11.678 1.00 96.19 180 GLU A C 1
ATOM 1439 O O . GLU A 1 180 ? 15.364 2.177 -12.824 1.00 96.19 180 GLU A O 1
ATOM 1444 N N . GLN A 1 181 ? 13.935 1.847 -11.127 1.00 96.00 181 GLN A N 1
ATOM 1445 C CA . GLN A 1 181 ? 12.782 2.392 -11.846 1.00 96.00 181 GLN A CA 1
ATOM 1446 C C . GLN A 1 181 ? 12.942 3.889 -12.158 1.00 96.00 181 GLN A C 1
ATOM 1448 O O . GLN A 1 181 ? 12.654 4.323 -13.275 1.00 96.00 181 GLN A O 1
ATOM 1453 N N . VAL A 1 182 ? 13.435 4.693 -11.210 1.00 95.69 182 VAL A N 1
ATOM 1454 C CA . VAL A 1 182 ? 13.743 6.117 -11.442 1.00 95.69 182 VAL A CA 1
ATOM 1455 C C . VAL A 1 182 ? 14.778 6.269 -12.555 1.00 95.69 182 VAL A C 1
ATOM 1457 O O . VAL A 1 182 ? 14.646 7.137 -13.423 1.00 95.69 182 VAL A O 1
ATOM 1460 N N . LYS A 1 183 ? 15.810 5.423 -12.546 1.00 95.81 183 LYS A N 1
ATOM 1461 C CA . LYS A 1 183 ? 16.856 5.398 -13.568 1.00 95.81 183 LYS A CA 1
ATOM 1462 C C . LYS A 1 183 ? 16.299 5.032 -14.944 1.00 95.81 183 LYS A C 1
ATOM 1464 O O . LYS A 1 183 ? 16.656 5.687 -15.921 1.00 95.81 183 LYS A O 1
ATOM 1469 N N . LEU A 1 184 ? 15.403 4.046 -15.021 1.00 96.25 184 LEU A N 1
ATOM 1470 C CA . LEU A 1 184 ? 14.764 3.636 -16.273 1.00 96.25 184 LEU A CA 1
ATOM 1471 C C . LEU A 1 184 ? 13.925 4.770 -16.864 1.00 96.25 184 LEU A C 1
ATOM 1473 O O . LEU A 1 184 ? 14.083 5.082 -18.040 1.00 96.25 184 LEU A O 1
ATOM 1477 N N . ILE A 1 185 ? 13.111 5.446 -16.047 1.00 94.50 185 ILE A N 1
ATOM 1478 C CA . ILE A 1 185 ? 12.299 6.585 -16.505 1.00 94.50 185 ILE A CA 1
ATOM 1479 C C . ILE A 1 185 ? 13.193 7.711 -17.040 1.00 94.50 185 ILE A C 1
ATOM 1481 O O . ILE A 1 185 ? 12.934 8.224 -18.124 1.00 94.50 185 ILE A O 1
ATOM 1485 N N . LYS A 1 186 ? 14.288 8.053 -16.343 1.00 93.88 186 LYS A N 1
ATOM 1486 C CA . LYS A 1 186 ? 15.266 9.049 -16.831 1.00 93.88 186 LYS A CA 1
ATOM 1487 C C . LYS A 1 186 ? 15.838 8.678 -18.199 1.00 93.88 186 LYS A C 1
ATOM 1489 O O . LYS A 1 186 ? 16.132 9.558 -19.004 1.00 93.88 186 LYS A O 1
ATOM 1494 N N . TRP A 1 187 ? 16.057 7.389 -18.434 1.00 94.44 187 TRP A N 1
ATOM 1495 C CA . TRP A 1 187 ? 16.580 6.886 -19.697 1.00 94.44 187 TRP A CA 1
ATOM 1496 C C . TRP A 1 187 ? 15.522 6.954 -20.802 1.00 94.44 187 TRP A C 1
ATOM 1498 O O . TRP A 1 187 ? 15.802 7.467 -21.881 1.00 94.44 187 TRP A O 1
ATOM 1508 N N . GLN A 1 188 ? 14.292 6.535 -20.497 1.00 94.12 188 GLN A N 1
ATOM 1509 C CA . GLN A 1 188 ? 13.148 6.600 -21.405 1.00 94.12 188 GLN A CA 1
ATOM 1510 C C . GLN A 1 188 ? 12.852 8.034 -21.841 1.00 94.12 188 GLN A C 1
ATOM 1512 O O . GLN A 1 188 ? 12.759 8.266 -23.035 1.00 94.12 188 GLN A O 1
ATOM 1517 N N . VAL A 1 189 ? 12.817 9.010 -20.927 1.00 92.81 189 VAL A N 1
ATOM 1518 C CA . VAL A 1 189 ? 12.595 10.427 -21.284 1.00 92.81 189 VAL A CA 1
ATOM 1519 C C . VAL A 1 189 ? 13.643 10.927 -22.293 1.00 92.81 189 VAL A C 1
ATOM 1521 O O . VAL A 1 189 ? 13.295 11.527 -23.303 1.00 92.81 189 VAL A O 1
ATOM 1524 N N . LYS A 1 190 ? 14.929 10.594 -22.102 1.00 92.56 190 LYS A N 1
ATOM 1525 C CA . LYS A 1 190 ? 15.995 10.947 -23.064 1.00 92.56 190 LYS A CA 1
ATOM 1526 C C . LYS A 1 190 ? 15.835 10.252 -24.419 1.00 92.56 190 LYS A C 1
ATOM 1528 O O . LYS A 1 190 ? 16.222 10.805 -25.453 1.00 92.56 190 LYS A O 1
ATOM 1533 N N . LEU A 1 191 ? 15.321 9.024 -24.429 1.00 91.88 191 LEU A N 1
ATOM 1534 C CA . LEU A 1 191 ? 14.994 8.343 -25.677 1.00 91.88 191 LEU A CA 1
ATOM 1535 C C . LEU A 1 191 ? 13.829 9.016 -26.393 1.00 91.88 191 LEU A C 1
ATOM 1537 O O . LEU A 1 191 ? 13.904 9.168 -27.606 1.00 91.88 191 LEU A O 1
ATOM 1541 N N . GLU A 1 192 ? 12.790 9.441 -25.672 1.00 91.69 192 GLU A N 1
ATOM 1542 C CA . GLU A 1 192 ? 11.655 10.150 -26.274 1.00 91.69 192 GLU A CA 1
ATOM 1543 C C . GLU A 1 192 ? 12.123 11.431 -26.970 1.00 91.69 192 GLU A C 1
ATOM 1545 O O . GLU A 1 192 ? 11.763 11.664 -28.125 1.00 91.69 192 GLU A O 1
ATOM 1550 N N . ASP A 1 193 ? 13.018 12.190 -26.331 1.00 89.69 193 ASP A N 1
ATOM 1551 C CA . ASP A 1 193 ? 13.599 13.404 -26.913 1.00 89.69 193 ASP A CA 1
ATOM 1552 C C . ASP A 1 193 ? 14.425 13.121 -28.180 1.00 89.69 193 ASP A C 1
ATOM 1554 O O . ASP A 1 193 ? 14.341 13.858 -29.166 1.00 89.69 193 ASP A O 1
ATOM 1558 N N . SER A 1 194 ? 15.230 12.054 -28.178 1.00 89.50 194 SER A N 1
ATOM 1559 C CA . SER A 1 194 ? 16.140 11.745 -29.294 1.00 89.50 194 SER A CA 1
ATOM 1560 C C . SER A 1 194 ? 15.466 11.019 -30.459 1.00 89.50 194 SER A C 1
ATOM 1562 O O . SER A 1 194 ? 15.794 11.282 -31.613 1.00 89.50 194 SER A O 1
ATOM 1564 N N . GLN A 1 195 ? 14.529 10.117 -30.170 1.00 86.62 195 GLN A N 1
ATOM 1565 C CA . GLN A 1 195 ? 13.869 9.255 -31.154 1.00 86.62 195 GLN A CA 1
ATOM 1566 C C . GLN A 1 195 ? 12.492 9.779 -31.582 1.00 86.62 195 GLN A C 1
ATOM 1568 O O . GLN A 1 195 ? 11.926 9.253 -32.537 1.00 86.62 195 GLN A O 1
ATOM 1573 N N . GLN A 1 196 ? 11.942 10.789 -30.890 1.00 87.00 196 GLN A N 1
ATOM 1574 C CA . GLN A 1 196 ? 10.609 11.356 -31.151 1.00 87.00 196 GLN A CA 1
ATOM 1575 C C . GLN A 1 196 ? 9.498 10.286 -31.152 1.00 87.00 196 GLN A C 1
ATOM 1577 O O . GLN A 1 196 ? 8.560 10.321 -31.949 1.00 87.00 196 GLN A O 1
ATOM 1582 N N . LYS A 1 197 ? 9.622 9.304 -30.253 1.00 87.50 197 LYS A N 1
ATOM 1583 C CA . LYS A 1 197 ? 8.696 8.177 -30.065 1.00 87.50 197 LYS A CA 1
ATOM 1584 C C . LYS A 1 197 ? 8.422 7.969 -28.578 1.00 87.50 197 LYS A C 1
ATOM 1586 O O . LYS A 1 197 ? 9.315 8.246 -27.786 1.00 87.50 197 LYS A O 1
ATOM 1591 N N . PRO A 1 198 ? 7.246 7.447 -28.191 1.00 87.25 198 PRO A N 1
ATOM 1592 C CA . PRO A 1 198 ? 6.951 7.154 -26.795 1.00 87.25 198 PRO A CA 1
ATOM 1593 C C . PRO A 1 198 ? 7.757 5.944 -26.303 1.00 87.25 198 PRO A C 1
ATOM 1595 O O . PRO A 1 198 ? 7.710 4.871 -26.902 1.00 87.25 198 PRO A O 1
ATOM 1598 N N . TYR A 1 199 ? 8.455 6.121 -25.187 1.00 88.69 199 TYR A N 1
ATOM 1599 C CA . TYR A 1 199 ? 9.232 5.093 -24.484 1.00 88.69 199 TYR A CA 1
ATOM 1600 C C . TYR A 1 199 ? 8.893 5.036 -22.989 1.00 88.69 199 TYR A C 1
ATOM 1602 O O . TYR A 1 199 ? 9.189 4.041 -22.324 1.00 88.69 199 TYR A O 1
ATOM 1610 N N . ALA A 1 200 ? 8.280 6.083 -22.433 1.00 85.38 200 ALA A N 1
ATOM 1611 C CA . ALA A 1 200 ? 7.965 6.157 -21.018 1.00 85.38 200 ALA A CA 1
ATOM 1612 C C . ALA A 1 200 ? 7.002 5.037 -20.588 1.00 85.38 200 ALA A C 1
ATOM 1614 O O . ALA A 1 200 ? 5.967 4.801 -21.210 1.00 85.38 200 ALA A O 1
ATOM 1615 N N . ASN A 1 201 ? 7.299 4.409 -19.446 1.00 86.06 201 ASN A N 1
ATOM 1616 C CA . ASN A 1 201 ? 6.500 3.355 -18.787 1.00 86.06 201 ASN A CA 1
ATOM 1617 C C . ASN A 1 201 ? 6.520 1.983 -19.444 1.00 86.06 201 ASN A C 1
ATOM 1619 O O . ASN A 1 201 ? 5.870 1.066 -18.943 1.00 86.06 201 ASN A O 1
ATOM 1623 N N . MET A 1 202 ? 7.298 1.809 -20.506 1.00 92.69 202 MET A N 1
ATOM 1624 C CA . MET A 1 202 ? 7.657 0.474 -20.954 1.00 92.69 202 MET A CA 1
ATOM 1625 C C . MET A 1 202 ? 8.459 -0.228 -19.852 1.00 92.69 202 MET A C 1
ATOM 1627 O O . MET A 1 202 ? 9.172 0.414 -19.073 1.00 92.69 202 MET A O 1
ATOM 1631 N N . SER A 1 203 ? 8.369 -1.554 -19.779 1.00 95.19 203 SER A N 1
ATOM 1632 C CA . SER A 1 203 ? 9.295 -2.301 -18.931 1.00 95.19 203 SER A CA 1
ATOM 1633 C C . SER A 1 203 ? 10.728 -2.158 -19.467 1.00 95.19 203 SER A C 1
ATOM 1635 O O . SER A 1 203 ? 10.944 -1.779 -20.623 1.00 95.19 203 SER A O 1
ATOM 1637 N N . LEU A 1 204 ? 11.732 -2.492 -18.651 1.00 96.06 204 LEU A N 1
ATOM 1638 C CA . LEU A 1 204 ? 13.126 -2.541 -19.111 1.00 96.06 204 LEU A CA 1
ATOM 1639 C C . LEU A 1 204 ? 13.283 -3.452 -20.341 1.00 96.06 204 LEU A C 1
ATOM 1641 O O . LEU A 1 204 ? 14.011 -3.121 -21.273 1.00 96.06 204 LEU A O 1
ATOM 1645 N N . HIS A 1 205 ? 12.577 -4.587 -20.343 1.00 95.44 205 HIS A N 1
ATOM 1646 C CA . HIS A 1 205 ? 12.578 -5.535 -21.451 1.00 95.44 205 HIS A CA 1
ATOM 1647 C C . HIS A 1 205 ? 11.963 -4.926 -22.711 1.00 95.44 205 HIS A C 1
ATOM 1649 O O . HIS A 1 205 ? 12.574 -4.989 -23.772 1.00 95.44 205 HIS A O 1
ATOM 1655 N N . ASP A 1 206 ? 10.797 -4.295 -22.595 1.00 95.50 206 ASP A N 1
ATOM 1656 C CA . ASP A 1 206 ? 10.099 -3.756 -23.765 1.00 95.50 206 ASP A CA 1
ATOM 1657 C C . ASP A 1 206 ? 10.829 -2.533 -24.329 1.00 95.50 206 ASP A C 1
ATOM 1659 O O . ASP A 1 206 ? 10.892 -2.363 -25.541 1.00 95.50 206 ASP A O 1
ATOM 1663 N N . THR A 1 207 ? 11.466 -1.732 -23.465 1.00 96.00 207 THR A N 1
ATOM 1664 C CA . THR A 1 207 ? 12.355 -0.633 -23.881 1.00 96.00 207 THR A CA 1
ATOM 1665 C C . THR A 1 207 ? 13.525 -1.174 -24.707 1.00 96.00 207 THR A C 1
ATOM 1667 O O . THR A 1 207 ? 13.819 -0.668 -25.789 1.00 96.00 207 THR A O 1
ATOM 1670 N N . LEU A 1 208 ? 14.181 -2.231 -24.214 1.00 96.31 208 LEU A N 1
ATOM 1671 C CA . LEU A 1 208 ? 15.290 -2.892 -24.900 1.00 96.31 208 LEU A CA 1
ATOM 1672 C C . LEU A 1 208 ? 14.848 -3.482 -26.250 1.00 96.31 208 LEU A C 1
ATOM 1674 O O . LEU A 1 208 ? 15.515 -3.274 -27.262 1.00 96.31 208 LEU A O 1
ATOM 1678 N N . HIS A 1 209 ? 13.720 -4.194 -26.261 1.00 95.38 209 HIS A N 1
ATOM 1679 C CA . HIS A 1 209 ? 13.153 -4.835 -27.447 1.00 95.38 209 HIS A CA 1
ATOM 1680 C C . HIS A 1 209 ? 12.766 -3.802 -28.507 1.00 95.38 209 HIS A C 1
ATOM 1682 O O . HIS A 1 209 ? 13.118 -3.956 -29.674 1.00 95.38 209 HIS A O 1
ATOM 1688 N N . GLN A 1 210 ? 12.119 -2.703 -28.107 1.00 95.38 210 GLN A N 1
ATOM 1689 C CA . GLN A 1 210 ? 11.730 -1.628 -29.021 1.00 95.38 210 GLN A CA 1
ATOM 1690 C C . GLN A 1 210 ? 12.941 -0.946 -29.662 1.00 95.38 210 GLN A C 1
ATOM 1692 O O . GLN A 1 210 ? 12.935 -0.711 -30.868 1.00 95.38 210 GLN A O 1
ATOM 1697 N N . LEU A 1 211 ? 14.009 -0.694 -28.899 1.00 94.75 211 LEU A N 1
ATOM 1698 C CA . LEU A 1 211 ? 15.247 -0.152 -29.462 1.00 94.75 211 LEU A CA 1
ATOM 1699 C C . LEU A 1 211 ? 15.868 -1.073 -30.508 1.00 94.75 211 LEU A C 1
ATOM 1701 O O . LEU A 1 211 ? 16.369 -0.601 -31.525 1.00 94.75 211 LEU A O 1
ATOM 1705 N N . MET A 1 212 ? 15.840 -2.384 -30.271 1.00 95.06 212 MET A N 1
ATOM 1706 C CA . MET A 1 212 ? 16.360 -3.358 -31.228 1.00 95.06 212 MET A CA 1
ATOM 1707 C C . MET A 1 212 ? 15.518 -3.400 -32.507 1.00 95.06 212 MET A C 1
ATOM 1709 O O . MET A 1 212 ? 16.085 -3.439 -33.599 1.00 95.06 212 MET A O 1
ATOM 1713 N N . LYS A 1 213 ? 14.186 -3.316 -32.385 1.00 94.69 213 LYS A N 1
ATOM 1714 C CA . LYS A 1 213 ? 13.273 -3.192 -33.534 1.00 94.69 213 LYS A CA 1
ATOM 1715 C C . LYS A 1 213 ? 13.498 -1.906 -34.320 1.00 94.69 213 LYS A C 1
ATOM 1717 O O . LYS A 1 213 ? 13.384 -1.911 -35.536 1.00 94.69 213 LYS A O 1
ATOM 1722 N N . ASP A 1 214 ? 13.867 -0.829 -33.636 1.00 92.62 214 ASP A N 1
ATOM 1723 C CA . ASP A 1 214 ? 14.198 0.458 -34.249 1.00 92.62 214 ASP A CA 1
ATOM 1724 C C . ASP A 1 214 ? 15.636 0.509 -34.816 1.00 92.62 214 ASP A C 1
ATOM 1726 O O . ASP A 1 214 ? 16.064 1.549 -35.316 1.00 92.62 214 ASP A O 1
ATOM 1730 N N . GLY A 1 215 ? 16.409 -0.582 -34.727 1.00 91.19 215 GLY A N 1
ATOM 1731 C CA . GLY A 1 215 ? 17.800 -0.649 -35.198 1.00 91.19 215 GLY A CA 1
ATOM 1732 C C . GLY A 1 215 ? 18.821 0.045 -34.281 1.00 91.19 215 GLY A C 1
ATOM 1733 O O . GLY A 1 215 ? 20.010 0.111 -34.597 1.00 91.19 215 GLY A O 1
ATOM 1734 N N . GLN A 1 216 ? 18.406 0.525 -33.106 1.00 92.94 216 GLN A N 1
ATOM 1735 C CA . GLN A 1 216 ? 19.239 1.242 -32.131 1.00 92.94 216 GLN A CA 1
ATOM 1736 C C . GLN A 1 216 ? 20.052 0.284 -31.238 1.00 92.94 216 GLN A C 1
ATOM 1738 O O . GLN A 1 216 ? 20.035 0.353 -30.006 1.00 92.94 216 GLN A O 1
ATOM 1743 N N . ILE A 1 217 ? 20.814 -0.623 -31.858 1.00 93.06 217 ILE A N 1
ATOM 1744 C CA . ILE A 1 217 ? 21.546 -1.699 -31.161 1.00 93.06 217 ILE A CA 1
ATOM 1745 C C . ILE A 1 217 ? 22.587 -1.157 -30.171 1.00 93.06 217 ILE A C 1
ATOM 1747 O O . ILE A 1 217 ? 22.805 -1.739 -29.109 1.00 93.06 217 ILE A O 1
ATOM 1751 N N . LYS A 1 218 ? 23.216 -0.017 -30.482 1.00 93.69 218 LYS A N 1
ATOM 1752 C CA . LYS A 1 218 ? 24.212 0.608 -29.597 1.00 93.69 218 LYS A CA 1
ATOM 1753 C C . LYS A 1 218 ? 23.596 1.078 -28.282 1.00 93.69 218 LYS A C 1
ATOM 1755 O O . LYS A 1 218 ? 24.208 0.901 -27.233 1.00 93.69 218 LYS A O 1
ATOM 1760 N N . ASP A 1 219 ? 22.405 1.666 -28.331 1.00 93.38 219 ASP A N 1
ATOM 1761 C CA . ASP A 1 219 ? 21.724 2.140 -27.127 1.00 93.38 219 ASP A CA 1
ATOM 1762 C C . ASP A 1 219 ? 21.106 0.976 -26.349 1.00 93.38 219 ASP A C 1
ATOM 1764 O O . ASP A 1 219 ? 21.197 0.956 -25.122 1.00 93.38 219 ASP A O 1
ATOM 1768 N N . ALA A 1 220 ? 20.616 -0.058 -27.041 1.00 94.56 220 ALA A N 1
ATOM 1769 C CA . ALA A 1 220 ? 20.201 -1.308 -26.405 1.00 94.56 220 ALA A CA 1
ATOM 1770 C C . ALA A 1 220 ? 21.358 -1.984 -25.637 1.00 94.56 220 ALA A C 1
ATOM 1772 O O . ALA A 1 220 ? 21.176 -2.452 -24.512 1.00 94.56 220 ALA A O 1
ATOM 1773 N N . GLU A 1 221 ? 22.573 -1.989 -26.193 1.00 94.75 221 GLU A N 1
ATOM 1774 C CA . GLU A 1 221 ? 23.762 -2.526 -25.519 1.00 94.75 221 GLU A CA 1
ATOM 1775 C C . GLU A 1 221 ? 24.169 -1.692 -24.294 1.00 94.75 221 GLU A C 1
ATOM 1777 O O . GLU A 1 221 ? 24.496 -2.253 -23.245 1.00 94.75 221 GLU A O 1
ATOM 1782 N N . LYS A 1 222 ? 24.099 -0.355 -24.382 1.00 95.56 222 LYS A N 1
ATOM 1783 C CA . LYS A 1 222 ? 24.317 0.523 -23.217 1.00 95.56 222 LYS A CA 1
ATOM 1784 C C . LYS A 1 222 ? 23.317 0.211 -22.106 1.00 95.56 222 LYS A C 1
ATOM 1786 O O . LYS A 1 222 ? 23.729 0.023 -20.964 1.00 95.56 222 LYS A O 1
ATOM 1791 N N . LEU A 1 223 ? 22.032 0.090 -22.448 1.00 95.12 223 LEU A N 1
ATOM 1792 C CA . LEU A 1 223 ? 20.968 -0.240 -21.499 1.00 95.12 223 LEU A CA 1
ATOM 1793 C C . LEU A 1 223 ? 21.206 -1.606 -20.836 1.00 95.12 223 LEU A C 1
ATOM 1795 O O . LEU A 1 223 ? 21.088 -1.736 -19.616 1.00 95.12 223 LEU A O 1
ATOM 1799 N N . ARG A 1 224 ? 21.618 -2.614 -21.618 1.00 95.44 224 ARG A N 1
ATOM 1800 C CA . ARG A 1 224 ? 21.979 -3.953 -21.123 1.00 95.44 224 ARG A CA 1
ATOM 1801 C C . ARG A 1 224 ? 23.072 -3.894 -20.061 1.00 95.44 224 ARG A C 1
ATOM 1803 O O . ARG A 1 224 ? 22.924 -4.512 -19.007 1.00 95.44 224 ARG A O 1
ATOM 1810 N N . LEU A 1 225 ? 24.162 -3.180 -20.341 1.00 95.81 225 LEU A N 1
ATOM 1811 C CA . LEU A 1 225 ? 25.290 -3.033 -19.418 1.00 95.81 225 LEU A CA 1
ATOM 1812 C C . LEU A 1 225 ? 24.879 -2.265 -18.157 1.00 95.81 225 LEU A C 1
ATOM 1814 O O . LEU A 1 225 ? 25.224 -2.657 -17.044 1.00 95.81 225 LEU A O 1
ATOM 1818 N N . GLU A 1 226 ? 24.106 -1.198 -18.333 1.00 95.19 226 GLU A N 1
ATOM 1819 C CA . GLU A 1 226 ? 23.719 -0.276 -17.272 1.00 95.19 226 GLU A CA 1
ATOM 1820 C C . GLU A 1 226 ? 22.732 -0.880 -16.255 1.00 95.19 226 GLU A C 1
ATOM 1822 O O . GLU A 1 226 ? 22.815 -0.561 -15.064 1.00 95.19 226 GLU A O 1
ATOM 1827 N N . PHE A 1 227 ? 21.841 -1.768 -16.707 1.00 95.75 227 PHE A N 1
ATOM 1828 C CA . PHE A 1 227 ? 20.897 -2.524 -15.869 1.00 95.75 227 PHE A CA 1
ATOM 1829 C C . PHE A 1 227 ? 21.333 -3.974 -15.623 1.00 95.75 227 PHE A C 1
ATOM 1831 O O . PHE A 1 227 ? 20.574 -4.768 -15.073 1.00 95.75 227 PHE A O 1
ATOM 1838 N N . LYS A 1 228 ? 22.558 -4.334 -16.030 1.00 95.69 228 LYS A N 1
ATOM 1839 C CA . LYS A 1 228 ? 23.146 -5.671 -15.838 1.00 95.69 228 LYS A CA 1
ATOM 1840 C C . LYS A 1 228 ? 22.224 -6.799 -16.323 1.00 95.69 228 LYS A C 1
ATOM 1842 O O . LYS A 1 228 ? 22.102 -7.841 -15.679 1.00 95.69 228 LYS A O 1
ATOM 1847 N N . ILE A 1 229 ? 21.572 -6.597 -17.469 1.00 95.25 229 ILE A N 1
ATOM 1848 C CA . ILE A 1 229 ? 20.652 -7.583 -18.041 1.00 95.25 229 ILE A CA 1
ATOM 1849 C C . ILE A 1 229 ? 21.449 -8.855 -18.385 1.00 95.25 229 ILE A C 1
ATOM 1851 O O . ILE A 1 229 ? 22.462 -8.759 -19.092 1.00 95.25 229 ILE A O 1
ATOM 1855 N N . PRO A 1 230 ? 21.005 -10.048 -17.932 1.00 95.44 230 PRO A N 1
ATOM 1856 C CA . PRO A 1 230 ? 21.686 -11.301 -18.229 1.00 95.44 230 PRO A CA 1
ATOM 1857 C C . PRO A 1 230 ? 21.871 -11.511 -19.731 1.00 95.44 230 PRO A C 1
ATOM 1859 O O . PRO A 1 230 ? 20.934 -11.327 -20.511 1.00 95.44 230 PRO A O 1
ATOM 1862 N N . GLU A 1 231 ? 23.062 -11.959 -20.128 1.00 92.94 231 GLU A N 1
ATOM 1863 C CA . GLU A 1 231 ? 23.443 -12.120 -21.537 1.00 92.94 231 GLU A CA 1
ATOM 1864 C C . GLU A 1 231 ? 22.444 -13.001 -22.299 1.00 92.94 231 GLU A C 1
ATOM 1866 O O . GLU A 1 231 ? 21.942 -12.609 -23.348 1.00 92.94 231 GLU A O 1
ATOM 1871 N N . ARG A 1 232 ? 22.041 -14.131 -21.705 1.00 94.31 232 ARG A N 1
ATOM 1872 C CA . ARG A 1 232 ? 21.028 -15.034 -22.269 1.00 94.31 232 ARG A CA 1
ATOM 1873 C C . ARG A 1 232 ? 19.697 -14.329 -22.573 1.00 94.31 232 ARG A C 1
ATOM 1875 O O . ARG A 1 232 ? 19.086 -14.604 -23.600 1.00 94.31 232 ARG A O 1
ATOM 1882 N N . ARG A 1 233 ? 19.242 -13.424 -21.697 1.00 94.56 233 ARG A N 1
ATOM 1883 C CA . ARG A 1 233 ? 17.971 -12.696 -21.867 1.00 94.56 233 ARG A CA 1
ATOM 1884 C C . ARG A 1 233 ? 18.069 -11.656 -22.975 1.00 94.56 233 ARG A C 1
ATOM 1886 O O . ARG A 1 233 ? 17.152 -11.530 -23.775 1.00 94.56 233 ARG A O 1
ATOM 1893 N N . TYR A 1 234 ? 19.192 -10.947 -23.026 1.00 94.88 234 TYR A N 1
ATOM 1894 C CA . TYR A 1 234 ? 19.468 -9.986 -24.085 1.00 94.88 234 TYR A CA 1
ATOM 1895 C C . TYR A 1 234 ? 19.527 -10.652 -25.465 1.00 94.88 234 TYR A C 1
ATOM 1897 O O . TYR A 1 234 ? 18.946 -10.136 -26.413 1.00 94.88 234 TYR A O 1
ATOM 1905 N N . TRP A 1 235 ? 20.178 -11.814 -25.570 1.00 94.44 235 TRP A N 1
ATOM 1906 C CA . TRP A 1 235 ? 20.247 -12.579 -26.817 1.00 94.44 235 TRP A CA 1
ATOM 1907 C C . TRP A 1 235 ? 18.863 -12.996 -27.320 1.00 94.44 235 TRP A C 1
ATOM 1909 O O . TRP A 1 235 ? 18.559 -12.766 -28.488 1.00 94.44 235 TRP A O 1
ATOM 1919 N N . TRP A 1 236 ? 18.004 -13.522 -26.439 1.00 94.75 236 TRP A N 1
ATOM 1920 C CA . TRP A 1 236 ? 16.615 -13.840 -26.790 1.00 94.75 236 TRP A CA 1
ATOM 1921 C C . TRP A 1 236 ? 15.840 -12.613 -27.274 1.00 94.75 236 TRP A C 1
ATOM 1923 O O . TRP A 1 236 ? 15.238 -12.664 -28.344 1.00 94.75 236 TRP A O 1
ATOM 1933 N N . ALA A 1 237 ? 15.894 -11.504 -26.528 1.00 95.19 237 ALA A N 1
ATOM 1934 C CA . ALA A 1 237 ? 15.220 -10.265 -26.917 1.00 95.19 237 ALA A CA 1
ATOM 1935 C C . ALA A 1 237 ? 15.697 -9.769 -28.292 1.00 95.19 237 ALA A C 1
ATOM 1937 O O . ALA A 1 237 ? 14.889 -9.386 -29.130 1.00 95.19 237 ALA A O 1
ATOM 1938 N N . ARG A 1 238 ? 17.004 -9.855 -28.563 1.00 94.25 238 ARG A N 1
ATOM 1939 C CA . ARG A 1 238 ? 17.595 -9.406 -29.826 1.00 94.25 238 ARG A CA 1
ATOM 1940 C C . ARG A 1 238 ? 17.181 -10.252 -31.024 1.00 94.25 238 ARG A C 1
ATOM 1942 O O . ARG A 1 238 ? 16.863 -9.687 -32.067 1.00 94.25 238 ARG A O 1
ATOM 1949 N N . VAL A 1 239 ? 17.154 -11.578 -30.887 1.00 94.50 239 VAL A N 1
ATOM 1950 C CA . VAL A 1 239 ? 16.672 -12.467 -31.957 1.00 94.50 239 VAL A CA 1
ATOM 1951 C C . VAL A 1 239 ? 15.202 -12.188 -32.262 1.00 94.50 239 VAL A C 1
ATOM 1953 O O . VAL A 1 239 ? 14.851 -11.996 -33.425 1.00 94.50 239 VAL A O 1
ATOM 1956 N N . LEU A 1 240 ? 14.359 -12.105 -31.226 1.00 95.25 240 LEU A N 1
ATOM 1957 C CA . LEU A 1 240 ? 12.929 -11.837 -31.387 1.00 95.25 240 LEU A CA 1
ATOM 1958 C C . LEU A 1 240 ? 12.679 -10.465 -32.027 1.00 95.25 240 LEU A C 1
ATOM 1960 O O . LEU A 1 240 ? 11.911 -10.366 -32.979 1.00 95.25 240 LEU A O 1
ATOM 1964 N N . ALA A 1 241 ? 13.374 -9.423 -31.569 1.00 96.56 241 ALA A N 1
ATOM 1965 C CA . ALA A 1 241 ? 13.248 -8.080 -32.121 1.00 96.56 241 ALA A CA 1
ATOM 1966 C C . ALA A 1 241 ? 13.658 -8.007 -33.601 1.00 96.56 241 ALA A C 1
ATOM 1968 O O . ALA A 1 241 ? 12.925 -7.431 -34.405 1.00 96.56 241 ALA A O 1
ATOM 1969 N N . HIS A 1 242 ? 14.790 -8.613 -33.986 1.00 95.00 242 HIS A N 1
ATOM 1970 C CA . HIS A 1 242 ? 15.218 -8.640 -35.389 1.00 95.00 242 HIS A CA 1
ATOM 1971 C C . HIS A 1 242 ? 14.251 -9.435 -36.276 1.00 95.00 242 HIS A C 1
ATOM 1973 O O . HIS A 1 242 ? 13.966 -9.000 -37.390 1.00 95.00 242 HIS A O 1
ATOM 1979 N N . ALA A 1 243 ? 13.720 -10.561 -35.786 1.00 95.19 243 ALA A N 1
ATOM 1980 C CA . ALA A 1 243 ? 12.734 -11.352 -36.518 1.00 95.19 243 ALA A CA 1
ATOM 1981 C C . ALA A 1 243 ? 11.423 -10.574 -36.731 1.00 95.19 243 ALA A C 1
ATOM 1983 O O . ALA A 1 243 ? 10.917 -10.515 -37.849 1.00 95.19 243 ALA A O 1
ATOM 1984 N N . GLU A 1 244 ? 10.903 -9.917 -35.689 1.00 96.38 244 GLU A N 1
ATOM 1985 C CA . GLU A 1 244 ? 9.694 -9.085 -35.778 1.00 96.38 244 GLU A CA 1
ATOM 1986 C C . GLU A 1 244 ? 9.867 -7.878 -36.709 1.00 96.38 244 GLU A C 1
ATOM 1988 O O . GLU A 1 244 ? 8.927 -7.500 -37.406 1.00 96.38 244 GLU A O 1
ATOM 1993 N N . ALA A 1 245 ? 11.052 -7.264 -36.715 1.00 95.50 245 ALA A N 1
ATOM 1994 C CA . ALA A 1 245 ? 11.370 -6.121 -37.569 1.00 95.50 245 ALA A CA 1
ATOM 1995 C C . ALA A 1 245 ? 11.831 -6.523 -38.985 1.00 95.50 245 ALA A C 1
ATOM 1997 O O . ALA A 1 245 ? 12.109 -5.652 -39.805 1.00 95.50 245 ALA A O 1
ATOM 1998 N N . CYS A 1 246 ? 11.904 -7.825 -39.294 1.00 95.25 246 CYS A N 1
ATOM 1999 C CA . CYS A 1 246 ? 12.428 -8.352 -40.560 1.00 95.25 246 CYS A CA 1
ATOM 2000 C C . CYS A 1 246 ? 13.867 -7.887 -40.882 1.00 95.25 246 CYS A C 1
ATOM 2002 O O . CYS A 1 246 ? 14.245 -7.768 -42.047 1.00 95.25 246 CYS A O 1
ATOM 2004 N N . HIS A 1 247 ? 14.689 -7.645 -39.857 1.00 94.62 247 HIS A N 1
ATOM 2005 C CA . HIS A 1 247 ? 16.098 -7.255 -39.988 1.00 94.62 247 HIS A CA 1
ATOM 2006 C C . HIS A 1 247 ? 16.985 -8.491 -40.226 1.00 94.62 247 HIS A C 1
ATOM 2008 O O . HIS A 1 247 ? 17.825 -8.851 -39.398 1.00 94.62 247 HIS A O 1
ATOM 2014 N N . TRP A 1 248 ? 16.762 -9.187 -41.344 1.00 94.00 248 TRP A N 1
ATOM 2015 C CA . TRP A 1 248 ? 17.415 -10.468 -41.643 1.00 94.00 248 TRP A CA 1
ATOM 2016 C C . TRP A 1 248 ? 18.931 -10.350 -41.807 1.00 94.00 248 TRP A C 1
ATOM 2018 O O . TRP A 1 248 ? 19.653 -11.247 -41.375 1.00 94.00 248 TRP A O 1
ATOM 2028 N N . ASP A 1 249 ? 19.413 -9.241 -42.370 1.00 94.06 249 ASP A N 1
ATOM 2029 C CA . ASP A 1 249 ? 20.846 -8.986 -42.541 1.00 94.06 249 ASP A CA 1
ATOM 2030 C C . ASP A 1 249 ? 21.548 -8.816 -41.187 1.00 94.06 249 ASP A C 1
ATOM 2032 O O . ASP A 1 249 ? 22.550 -9.484 -40.920 1.00 94.06 249 ASP A O 1
ATOM 2036 N N . ASP A 1 250 ? 20.968 -8.011 -40.289 1.00 91.94 250 ASP A N 1
ATOM 2037 C CA . ASP A 1 250 ? 21.481 -7.823 -38.927 1.00 91.94 250 ASP A CA 1
ATOM 2038 C C . ASP A 1 250 ? 21.452 -9.132 -38.131 1.00 91.94 250 ASP A C 1
ATOM 2040 O O . ASP A 1 250 ? 22.377 -9.427 -37.372 1.00 91.94 250 ASP A O 1
ATOM 2044 N N . LEU A 1 251 ? 20.402 -9.943 -38.305 1.00 91.88 251 LEU A N 1
ATOM 2045 C CA . LEU A 1 251 ? 20.287 -11.249 -37.661 1.00 91.88 251 LEU A CA 1
ATOM 2046 C C . LEU A 1 251 ? 21.338 -12.235 -38.194 1.00 91.88 251 LEU A C 1
ATOM 2048 O O . LEU A 1 251 ? 21.943 -12.974 -37.414 1.00 91.88 251 LEU A O 1
ATOM 2052 N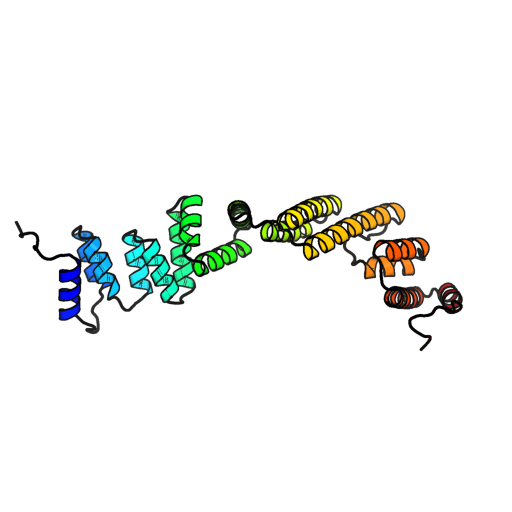 N . ALA A 1 252 ? 21.593 -12.228 -39.505 1.00 92.38 252 ALA A N 1
ATOM 2053 C CA . ALA A 1 252 ? 22.622 -13.045 -40.139 1.00 92.38 252 ALA A CA 1
ATOM 2054 C C . ALA A 1 252 ? 24.041 -12.602 -39.752 1.00 92.38 252 ALA A C 1
ATOM 2056 O O . ALA A 1 252 ? 24.945 -13.432 -39.660 1.00 92.38 252 ALA A O 1
ATOM 2057 N N . GLU A 1 253 ? 24.269 -11.311 -39.510 1.00 91.69 253 GLU A N 1
ATOM 2058 C CA . GLU A 1 253 ? 25.522 -10.832 -38.927 1.00 91.69 253 GLU A CA 1
ATOM 2059 C C . GLU A 1 253 ? 25.638 -11.241 -37.455 1.00 91.69 253 GLU A C 1
ATOM 2061 O O . GLU A 1 253 ? 26.676 -11.757 -37.033 1.00 91.69 253 GLU A O 1
ATOM 2066 N N . PHE A 1 254 ? 24.560 -11.087 -36.685 1.00 90.44 254 PHE A N 1
ATOM 2067 C CA . PHE A 1 254 ? 24.516 -11.443 -35.271 1.00 90.44 254 PHE A CA 1
ATOM 2068 C C . PHE A 1 254 ? 24.780 -12.938 -35.033 1.00 90.44 254 PHE A C 1
ATOM 2070 O O . PHE A 1 254 ? 25.513 -13.285 -34.104 1.00 90.44 254 PHE A O 1
ATOM 2077 N N . SER A 1 255 ? 24.283 -13.822 -35.907 1.00 88.69 255 SER A N 1
ATOM 2078 C CA . SER A 1 255 ? 24.495 -15.274 -35.804 1.00 88.69 255 SER A CA 1
ATOM 2079 C C . SER A 1 255 ? 25.963 -15.699 -35.958 1.00 88.69 255 SER A C 1
ATOM 2081 O O . SER A 1 255 ? 26.358 -16.751 -35.457 1.00 88.69 255 SER A O 1
ATOM 2083 N N . LYS A 1 256 ? 26.815 -14.869 -36.581 1.00 89.88 256 LYS A N 1
ATOM 2084 C CA . LYS A 1 256 ? 28.257 -15.143 -36.731 1.00 89.88 256 LYS A CA 1
ATOM 2085 C C . LYS A 1 256 ? 29.022 -15.026 -35.411 1.00 89.88 256 LYS A C 1
ATOM 2087 O O . LYS A 1 256 ? 30.185 -15.437 -35.333 1.00 89.88 256 LYS A O 1
ATOM 2092 N N . ASN A 1 257 ? 28.411 -14.461 -34.370 1.00 86.88 257 ASN A N 1
ATOM 2093 C CA . ASN A 1 257 ? 29.043 -14.345 -33.068 1.00 86.88 257 ASN A CA 1
ATOM 2094 C C . ASN A 1 257 ? 29.132 -15.718 -32.378 1.00 86.88 257 ASN A C 1
ATOM 2096 O O . ASN A 1 257 ? 28.135 -16.315 -31.980 1.00 86.88 257 ASN A O 1
ATOM 2100 N N . LYS A 1 258 ? 30.369 -16.197 -32.195 1.00 76.31 258 LYS A N 1
ATOM 2101 C CA . LYS A 1 258 ? 30.678 -17.506 -31.593 1.00 76.31 258 LYS A CA 1
ATOM 2102 C C . LYS A 1 258 ? 30.256 -17.626 -30.126 1.00 76.31 258 LYS A C 1
ATOM 2104 O O . LYS A 1 258 ? 30.125 -18.739 -29.627 1.00 76.31 258 LYS A O 1
ATOM 2109 N N . LYS A 1 259 ? 30.077 -16.507 -29.419 1.00 80.62 259 LYS A N 1
ATOM 2110 C CA . LYS A 1 259 ? 29.597 -16.491 -28.032 1.00 80.62 259 LYS A CA 1
ATOM 2111 C C . LYS A 1 259 ? 28.077 -16.404 -28.024 1.00 80.62 259 LYS A C 1
ATOM 2113 O O . LYS A 1 259 ? 27.535 -15.350 -27.731 1.00 80.62 259 LYS A O 1
ATOM 2118 N N . ASN A 1 260 ? 27.415 -17.506 -28.360 1.00 84.81 260 ASN A N 1
ATOM 2119 C CA . ASN A 1 260 ? 25.962 -17.608 -28.338 1.00 84.81 260 ASN A CA 1
ATOM 2120 C C . ASN A 1 260 ? 25.497 -18.357 -27.063 1.00 84.81 260 ASN A C 1
ATOM 2122 O O . ASN A 1 260 ? 25.598 -19.583 -27.013 1.00 84.81 260 ASN A O 1
ATOM 2126 N N . PRO A 1 261 ? 24.985 -17.657 -26.032 1.00 88.62 261 PRO A N 1
ATOM 2127 C CA . PRO A 1 261 ? 24.520 -18.259 -24.781 1.00 88.62 261 PRO A CA 1
ATOM 2128 C C . PRO A 1 261 ? 23.143 -18.934 -24.882 1.00 88.62 261 PRO A C 1
ATOM 2130 O O . PRO A 1 261 ? 22.706 -19.538 -23.901 1.00 88.62 261 PRO A O 1
ATOM 2133 N N . ILE A 1 262 ? 22.431 -18.791 -26.007 1.00 91.12 262 ILE A N 1
ATOM 2134 C CA . ILE A 1 262 ? 21.101 -19.386 -26.217 1.00 91.12 262 ILE A CA 1
ATOM 2135 C C . ILE A 1 262 ? 21.130 -20.610 -27.138 1.00 91.12 262 ILE A C 1
ATOM 2137 O O . ILE A 1 262 ? 20.179 -21.379 -27.112 1.00 91.12 262 ILE A O 1
ATOM 2141 N N . GLY A 1 263 ? 22.227 -20.839 -27.865 1.00 87.50 263 GLY A N 1
ATOM 2142 C CA . GLY A 1 263 ? 22.292 -21.872 -28.902 1.00 87.50 263 GLY A CA 1
ATOM 2143 C C . GLY A 1 263 ? 21.644 -21.418 -30.216 1.00 87.50 263 GLY A C 1
ATOM 2144 O O . GLY A 1 263 ? 21.181 -20.285 -30.332 1.00 87.50 263 GLY A O 1
ATOM 2145 N N . PHE A 1 264 ? 21.688 -22.275 -31.236 1.00 84.31 264 PHE A N 1
ATOM 2146 C CA . PHE A 1 264 ? 21.136 -21.989 -32.571 1.00 84.31 264 PHE A CA 1
ATOM 2147 C C . PHE A 1 264 ? 19.839 -22.754 -32.880 1.00 84.31 264 PHE A C 1
ATOM 2149 O O . PHE A 1 264 ? 19.280 -22.556 -33.956 1.00 84.31 264 PHE A O 1
ATOM 2156 N N . GLU A 1 265 ? 19.406 -23.629 -31.969 1.00 75.88 265 GLU A N 1
ATOM 2157 C CA . GLU A 1 265 ? 18.119 -24.340 -32.021 1.00 75.88 265 GLU A CA 1
ATOM 2158 C C . GLU A 1 265 ? 16.979 -23.429 -31.555 1.00 75.88 265 GLU A C 1
ATOM 2160 O O . GLU A 1 265 ? 15.915 -23.451 -32.211 1.00 75.88 265 GLU A O 1
#

Sequence (265 aa):
VLQPSQKTDEQIAKEINGKLGYTPGISYTDIANRADRAGRKQLAVKLIEYECRAKEQVLVLMRLGESPTALRRALQSGDTDLIYTVLDHLRQQLPSGDFLMLIRDFPVAQSLYIRSCRELDTDQLRDILVQEDDFQGQALLRIKEAYHSNRADTRQASLQGASELFRKAKYETAFQMTEEQVKLIKWQVKLEDSQQKPYANMSLHDTLHQLMKDGQIKDAEKLRLEFKIPERRYWWARVLAHAEACHWDDLAEFSKNKKNPIGFE

Foldseek 3Di:
DPPDPPDDLLVVLVVVCVVCPPPPPDALLVVLVVCVVVVNLVNSLSSLVRGPDLLSSLVSCVVSVVLLVSLVSQVVVVDLVSNVVSLVSLPVPDDPVVSLVSCVVPVVSNVSVLVVCVPPNVPSNCVSCVVVLVLLSNLVSLQVVLVVDPDLVSSLVSLVSSLVSCVVVVVVVSNVVSVVLSVLSVLQVVCCVVVVDHRHPDDLLVSLLVCLLVVVVVVSVVSCVVSVPDPQSSLVSNLVSCVVSVVVVVNVVVVPDPPHPPDPD

Solvent-accessible surface area (backbone atoms only — not comparable to full-atom values): 14581 Å² total; per-residue (Å²): 131,84,75,80,71,91,67,52,48,66,56,50,33,51,51,50,44,71,74,50,64,87,48,87,92,70,57,35,60,62,55,16,54,52,32,37,78,69,70,36,50,70,32,16,61,55,30,29,69,74,33,85,52,56,68,61,34,27,59,48,28,47,75,70,65,39,52,72,58,19,49,52,48,25,60,73,62,69,42,63,68,54,37,51,54,46,51,54,53,44,56,75,74,36,58,70,67,63,36,55,60,58,35,62,81,35,64,68,59,37,52,54,48,55,53,49,22,72,76,75,33,64,66,65,40,49,54,51,30,59,74,68,67,34,30,53,58,47,18,54,52,38,45,59,55,27,69,73,52,91,48,65,69,62,24,40,56,33,35,51,56,20,23,55,25,16,55,74,51,66,38,62,69,64,20,52,55,35,50,52,50,41,51,49,47,60,49,23,53,56,45,24,72,74,68,75,46,95,42,71,88,52,52,76,65,54,48,40,30,50,28,38,46,71,66,37,52,71,60,31,50,50,50,33,64,76,70,62,54,54,66,51,59,52,52,52,42,48,54,52,18,26,60,77,56,65,37,58,68,63,46,60,56,56,66,70,49,85,85,56,82,76,67,91,129